Protein AF-A0A1F4ZDL5-F1 (afdb_monomer_lite)

Radius of gyration: 18.65 Å; chains: 1; bounding box: 54×44×46 Å

Secondary structure (DSSP, 8-state):
---SHHHHHHHHHHHHHHHS---PPP--TTSPPPPHHHHHHHHHT--TTTEEEEEEEEETTEEEEEEEESSTTHHHHHHHHHHHHHHHHHHHHTT--S--SSSPPP-----SHHHHHHHHHHHHHTTS-EEEESSSEEEE-S-SSGGG-TTBTHHHHHTTS-S-SS--HHHHHHHHSSS-S-SSHHHHHH-TTS--GGGTT-

Organism: NCBI:txid1797259

Sequence (202 aa):
MFGSDQDYNEFLSLCQRYVDEYHPEPVIPGFKSERPYLARRKQAMNLHGEVEVWAYCLMPNNFYLLVSQKTKTGMTKFMRRVLTGYVMYFNKKHKRRGGLWEGIYKALRVENMDQALSVSRYIHLRSMARTIRRFGPVEAITSSRVEDYPHSSYKIYLNGGRDTWVNCLPILKELGEGERKWRSYGEYVQDARVESKWSELL

pLDDT: mean 86.39, std 13.28, range [43.59, 97.75]

InterPro domains:
  IPR002686 Transposase IS200-like [PF01797] (47-124)
  IPR002686 Transposase IS200-like [SM01321] (28-126)
  IPR036515 Transposase IS200-like superfamily [G3DSA:3.30.70.1290] (22-170)
  IPR036515 Transposase IS200-like superfamily [SSF143422] (50-125)

Foldseek 3Di:
DQDDPVLLVLLVVQLLLQADDDDADDDDPPDDGDDVVVSVVSNVLHCHVQKAWQWKADDPQDIDTDMDGPDPCSVVSSQCRSLVSSQVVVCVVVVHDDHDDPDGDDDDDDDDLVSVLLVRLVRLCVQAWDQDPPPGGDTPGNDPDSCVNPSICVVCQQVVNPPDSHNNPSNQVVCVPDPHPDPGSVSVSPPPPDDRPCPVVD

Structure (mmCIF, N/CA/C/O backbone):
data_AF-A0A1F4ZDL5-F1
#
_entry.id   AF-A0A1F4ZDL5-F1
#
loop_
_atom_site.group_PDB
_atom_site.id
_atom_site.type_symbol
_atom_site.label_atom_id
_atom_site.label_alt_id
_atom_site.label_comp_id
_atom_site.label_asym_id
_atom_site.label_entity_id
_atom_site.label_seq_id
_atom_site.pdbx_PDB_ins_code
_atom_site.Cartn_x
_atom_site.Cartn_y
_atom_site.Cartn_z
_atom_site.occupancy
_atom_site.B_iso_or_equiv
_atom_site.auth_seq_id
_atom_site.auth_comp_id
_atom_site.auth_asym_id
_atom_site.auth_atom_id
_atom_site.pdbx_PDB_model_num
ATOM 1 N N . MET A 1 1 ? -0.840 -16.760 7.139 1.00 82.75 1 MET A N 1
ATOM 2 C CA . MET A 1 1 ? -1.184 -15.388 7.587 1.00 82.75 1 MET A CA 1
ATOM 3 C C . MET A 1 1 ? -2.456 -14.901 6.917 1.00 82.75 1 MET A C 1
ATOM 5 O O . MET A 1 1 ? -3.337 -14.430 7.622 1.00 82.75 1 MET A O 1
ATOM 9 N N . PHE A 1 2 ? -2.565 -15.040 5.598 1.00 87.81 2 PHE A N 1
ATOM 10 C CA . PHE A 1 2 ? -3.817 -14.885 4.861 1.00 87.81 2 PHE A CA 1
ATOM 11 C C . PHE A 1 2 ? -4.310 -16.288 4.499 1.00 87.81 2 PHE A C 1
ATOM 13 O O . PHE A 1 2 ? -3.583 -17.031 3.841 1.00 87.81 2 PHE A O 1
ATOM 20 N N . GLY A 1 3 ? -5.459 -16.700 5.035 1.00 85.00 3 GLY A N 1
ATOM 21 C CA . GLY A 1 3 ? -6.001 -18.054 4.863 1.00 85.00 3 GLY A CA 1
ATOM 22 C C . GLY A 1 3 ? -7.232 -18.118 3.960 1.00 85.00 3 GLY A C 1
ATOM 23 O O . GLY A 1 3 ? -7.702 -19.206 3.652 1.00 85.00 3 GLY A O 1
ATOM 24 N N . SER A 1 4 ? -7.775 -16.966 3.569 1.00 91.31 4 SER A N 1
ATOM 25 C CA . SER A 1 4 ? -8.984 -16.826 2.757 1.00 91.31 4 SER A CA 1
ATOM 26 C C . SER A 1 4 ? -8.994 -15.475 2.045 1.00 91.31 4 SER A C 1
ATOM 28 O O . SER A 1 4 ? -8.386 -14.527 2.541 1.00 91.31 4 SER A O 1
ATOM 30 N N . ASP A 1 5 ? -9.750 -15.340 0.953 1.00 92.88 5 ASP A N 1
ATOM 31 C CA . ASP A 1 5 ? -9.912 -14.065 0.227 1.00 92.88 5 ASP A CA 1
ATOM 32 C C . ASP A 1 5 ? -10.368 -12.920 1.131 1.00 92.88 5 ASP A C 1
ATOM 34 O O . ASP A 1 5 ? -9.936 -11.779 0.991 1.00 92.88 5 ASP A O 1
ATOM 38 N N . GLN A 1 6 ? -11.195 -13.231 2.128 1.00 94.50 6 GLN A N 1
ATOM 39 C CA . GLN A 1 6 ? -11.650 -12.249 3.102 1.00 94.50 6 GLN A CA 1
ATOM 40 C C . GLN A 1 6 ? -10.494 -11.671 3.936 1.00 94.50 6 GLN A C 1
ATOM 42 O O . GLN A 1 6 ? -10.546 -10.503 4.309 1.00 94.50 6 GLN A O 1
ATOM 47 N N . ASP A 1 7 ? -9.451 -12.459 4.212 1.00 95.00 7 ASP A N 1
ATOM 48 C CA . ASP A 1 7 ? -8.271 -11.982 4.940 1.00 95.00 7 ASP A CA 1
ATOM 49 C C . ASP A 1 7 ? -7.469 -10.988 4.096 1.00 95.00 7 ASP A C 1
ATOM 51 O O . ASP A 1 7 ? -7.067 -9.932 4.585 1.00 95.00 7 ASP A O 1
ATOM 55 N N . TYR A 1 8 ? -7.277 -11.303 2.812 1.00 95.69 8 TYR A N 1
ATOM 56 C CA . TYR A 1 8 ? -6.631 -10.400 1.861 1.00 95.69 8 TYR A CA 1
ATOM 57 C C . TYR A 1 8 ? -7.420 -9.096 1.714 1.00 95.69 8 TYR A C 1
ATOM 59 O O . TYR A 1 8 ? -6.850 -8.008 1.810 1.00 95.69 8 TYR A O 1
ATOM 67 N N . ASN A 1 9 ? -8.740 -9.204 1.551 1.00 96.06 9 ASN A N 1
ATOM 68 C CA . ASN A 1 9 ? -9.627 -8.057 1.389 1.00 96.06 9 ASN A CA 1
ATOM 69 C C . ASN A 1 9 ? -9.653 -7.164 2.632 1.00 96.06 9 ASN A C 1
ATOM 71 O O . ASN A 1 9 ? -9.618 -5.945 2.496 1.00 96.06 9 ASN A O 1
ATOM 75 N N . GLU A 1 10 ? -9.665 -7.734 3.841 1.00 97.25 10 GLU A N 1
ATOM 76 C CA . GLU A 1 10 ? -9.616 -6.929 5.067 1.00 97.25 10 GLU A CA 1
ATOM 77 C C . GLU A 1 10 ? -8.286 -6.180 5.189 1.00 97.25 10 GLU A C 1
ATOM 79 O O . GLU A 1 10 ? -8.272 -4.999 5.537 1.00 97.25 10 GLU A O 1
ATOM 84 N N . PHE A 1 11 ? -7.161 -6.832 4.883 1.00 97.38 11 PHE A N 1
ATOM 85 C CA . PHE A 1 11 ? -5.858 -6.172 4.934 1.00 97.38 11 PHE A CA 1
ATOM 86 C C . PHE A 1 11 ? -5.787 -4.990 3.960 1.00 97.38 11 PHE A C 1
ATOM 88 O O . PHE A 1 11 ? -5.388 -3.894 4.354 1.00 97.38 11 PHE A O 1
ATOM 95 N N . LEU A 1 12 ? -6.239 -5.183 2.716 1.00 97.00 12 LEU A N 1
ATOM 96 C CA . LEU A 1 12 ? -6.309 -4.107 1.725 1.00 97.00 12 LEU A CA 1
ATOM 97 C C . LEU A 1 12 ? -7.308 -3.017 2.131 1.00 97.00 12 LEU A C 1
ATOM 99 O O . LEU A 1 12 ? -6.992 -1.838 1.996 1.00 97.00 12 LEU A O 1
ATOM 103 N N . SER A 1 13 ? -8.462 -3.381 2.700 1.00 96.56 13 SER A N 1
ATOM 104 C CA . SER A 1 13 ? -9.447 -2.424 3.221 1.00 96.56 13 SER A CA 1
ATOM 105 C C . SER A 1 13 ? -8.862 -1.557 4.335 1.00 96.56 13 SER A C 1
ATOM 107 O O . SER A 1 13 ? -9.123 -0.357 4.386 1.00 96.56 13 SER A O 1
ATOM 109 N N . LEU A 1 14 ? -8.038 -2.130 5.218 1.00 96.94 14 LEU A N 1
ATOM 110 C CA . LEU A 1 14 ? -7.334 -1.368 6.247 1.00 96.94 14 LEU A CA 1
ATOM 111 C C . LEU A 1 14 ? -6.323 -0.400 5.635 1.00 96.94 14 LEU A C 1
ATOM 113 O O . LEU A 1 14 ? -6.280 0.753 6.058 1.00 96.94 14 LEU A O 1
ATOM 117 N N . CYS A 1 15 ? -5.534 -0.836 4.649 1.00 97.12 15 CYS A N 1
ATOM 118 C CA . CYS A 1 15 ? -4.620 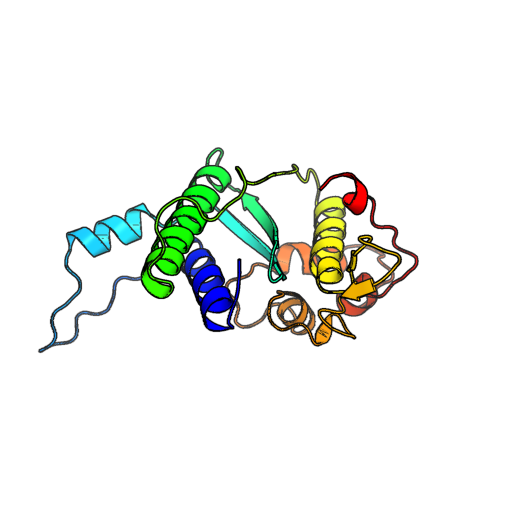0.057 3.938 1.00 97.12 15 CYS A CA 1
ATOM 119 C C . CYS A 1 15 ? -5.376 1.224 3.287 1.00 97.12 15 CYS A C 1
ATOM 121 O O . CYS A 1 15 ? -5.045 2.378 3.556 1.00 97.12 15 CYS A O 1
ATOM 123 N N . GLN A 1 16 ? -6.423 0.918 2.519 1.00 96.31 16 GLN A N 1
ATOM 124 C CA . GLN A 1 16 ? -7.264 1.899 1.841 1.00 96.31 16 GLN A CA 1
ATOM 125 C C . GLN A 1 16 ? -7.894 2.892 2.826 1.00 96.31 16 GLN A C 1
ATOM 127 O O . GLN A 1 16 ? -7.753 4.098 2.675 1.00 96.31 16 GLN A O 1
ATOM 132 N N . ARG A 1 17 ? -8.517 2.398 3.902 1.00 95.00 17 ARG A N 1
ATOM 133 C CA . ARG A 1 17 ? -9.185 3.224 4.924 1.00 95.00 17 ARG A CA 1
ATOM 134 C C . ARG A 1 17 ? -8.281 4.306 5.513 1.00 95.00 17 ARG A C 1
ATOM 136 O O . ARG A 1 17 ? -8.776 5.342 5.958 1.00 95.00 17 ARG A O 1
ATOM 143 N N . TYR A 1 18 ? -6.981 4.037 5.612 1.00 95.88 18 TYR A N 1
ATOM 144 C CA . TYR A 1 18 ? -6.039 4.992 6.177 1.00 95.88 18 TYR A CA 1
ATOM 145 C C . TYR A 1 18 ? -5.458 5.955 5.145 1.00 95.88 18 TYR A C 1
ATOM 147 O O . TYR A 1 18 ? -5.044 7.026 5.561 1.00 95.88 18 TYR A O 1
ATOM 155 N N . VAL A 1 19 ? -5.415 5.618 3.856 1.00 95.94 19 VAL A N 1
ATOM 156 C CA . VAL A 1 19 ? -4.816 6.486 2.822 1.00 95.94 19 VAL A CA 1
ATOM 157 C C . VAL A 1 19 ? -5.845 7.297 2.031 1.00 95.94 19 VAL A C 1
ATOM 159 O O . VAL A 1 19 ? -5.531 8.403 1.594 1.00 95.94 19 VAL A O 1
ATOM 162 N N . ASP A 1 20 ? -7.072 6.796 1.891 1.00 93.69 20 ASP A N 1
ATOM 163 C CA . ASP A 1 20 ? -8.166 7.524 1.247 1.00 93.69 20 ASP A CA 1
ATOM 164 C C . ASP A 1 20 ? -8.627 8.690 2.112 1.00 93.69 20 ASP A C 1
ATOM 166 O O . ASP A 1 20 ? -8.490 8.671 3.338 1.00 93.69 20 ASP A O 1
ATOM 170 N N . GLU A 1 21 ? -9.195 9.708 1.472 1.00 91.75 21 GLU A N 1
ATOM 171 C CA . GLU A 1 21 ? -9.791 10.826 2.188 1.00 91.75 21 GLU A CA 1
ATOM 172 C C . GLU A 1 21 ? -10.918 10.321 3.101 1.00 91.75 21 GLU A C 1
ATOM 174 O O . GLU A 1 21 ? -11.763 9.505 2.722 1.00 91.75 21 GLU A O 1
ATOM 179 N N . TYR A 1 22 ? -10.907 10.771 4.357 1.00 91.06 22 TYR A N 1
ATOM 180 C CA . TYR A 1 22 ? -11.936 10.371 5.304 1.00 91.06 22 TYR A CA 1
ATOM 181 C C . TYR A 1 22 ? -13.218 11.170 5.074 1.00 91.06 22 TYR A C 1
ATOM 183 O O . TYR A 1 22 ? -13.281 12.359 5.391 1.00 91.06 22 TYR A O 1
ATOM 191 N N . HIS A 1 23 ? -14.271 10.479 4.647 1.00 86.56 23 HIS A N 1
ATOM 192 C CA . HIS A 1 23 ? -15.622 11.025 4.604 1.00 86.56 23 HIS A CA 1
ATOM 193 C C . HIS A 1 23 ? -16.481 10.389 5.709 1.00 86.56 23 HIS A C 1
ATOM 195 O O . HIS A 1 23 ? -16.579 9.160 5.776 1.00 86.56 23 HIS A O 1
ATOM 201 N N . PRO A 1 24 ? -17.089 11.186 6.607 1.00 82.75 24 PRO A N 1
ATOM 202 C CA . PRO A 1 24 ? -18.009 10.656 7.604 1.00 82.75 24 PRO A CA 1
ATOM 203 C C . PRO A 1 24 ? -19.255 10.070 6.930 1.00 82.75 24 PRO A C 1
ATOM 205 O O . PRO A 1 24 ? -19.711 10.571 5.902 1.00 82.75 24 PRO A O 1
ATOM 208 N N . GLU A 1 25 ? -19.818 9.021 7.530 1.00 82.00 25 GLU A N 1
ATOM 209 C CA . GLU A 1 25 ? -21.049 8.413 7.024 1.00 82.00 25 GLU A CA 1
ATOM 210 C C . GLU A 1 25 ? -22.192 9.443 7.006 1.00 82.00 25 GLU A C 1
ATOM 212 O O . GLU A 1 25 ? -22.372 10.179 7.987 1.00 82.00 25 GLU A O 1
ATOM 217 N N . PRO A 1 26 ? -22.979 9.508 5.915 1.00 80.62 26 PRO A N 1
ATOM 218 C CA . PRO A 1 26 ? -24.115 10.409 5.850 1.00 80.62 26 PRO A CA 1
ATOM 219 C C . PRO A 1 26 ? -25.138 10.031 6.924 1.00 80.62 26 PRO A C 1
ATOM 221 O O . PRO A 1 26 ? -25.425 8.857 7.162 1.00 80.62 26 PRO A O 1
ATOM 224 N N . VAL A 1 27 ? -25.714 11.038 7.579 1.00 83.31 27 VAL A N 1
ATOM 225 C CA . VAL A 1 27 ? -26.787 10.817 8.551 1.00 83.31 27 VAL A CA 1
ATOM 226 C C . VAL A 1 27 ? -28.062 10.489 7.784 1.00 83.31 27 VAL A C 1
ATOM 228 O O . VAL A 1 27 ? -28.655 11.363 7.156 1.00 83.31 27 VAL A O 1
ATOM 231 N N . ILE A 1 28 ? -28.482 9.227 7.835 1.00 85.06 28 ILE A N 1
ATOM 232 C CA . ILE A 1 28 ? -29.731 8.777 7.220 1.00 85.06 28 ILE A CA 1
ATOM 233 C C . ILE A 1 28 ? -30.870 8.983 8.231 1.00 85.06 28 ILE A C 1
ATOM 235 O O . ILE A 1 28 ? -30.811 8.414 9.328 1.00 85.06 28 ILE A O 1
ATOM 239 N N . PRO A 1 29 ? -31.914 9.767 7.901 1.00 84.44 29 PRO A N 1
ATOM 240 C CA . PRO A 1 29 ? -33.069 9.939 8.776 1.00 84.44 29 PRO A CA 1
ATOM 241 C C . PRO A 1 29 ? -33.686 8.590 9.171 1.00 84.44 29 PRO A C 1
ATOM 243 O O . PRO A 1 29 ? -33.876 7.715 8.332 1.00 84.44 29 PRO A O 1
ATOM 246 N N . GLY A 1 30 ? -33.991 8.412 10.458 1.00 83.88 30 GLY A N 1
ATOM 247 C CA . GLY A 1 30 ? -34.577 7.171 10.985 1.00 83.88 30 GLY A CA 1
ATOM 248 C C . GLY A 1 30 ? -33.576 6.054 11.310 1.00 83.88 30 GLY A C 1
ATOM 249 O O . GLY A 1 30 ? -33.962 5.076 11.947 1.00 83.88 30 GLY A O 1
ATOM 250 N N . PHE A 1 31 ? -32.292 6.205 10.969 1.00 83.94 31 PHE A N 1
ATOM 251 C CA . PHE A 1 31 ? -31.236 5.259 11.339 1.00 83.94 31 PHE A CA 1
ATOM 252 C C . PHE A 1 31 ? -30.274 5.868 12.360 1.00 83.94 31 PHE A C 1
ATOM 254 O O . PHE A 1 31 ? -30.045 7.078 12.402 1.00 83.94 31 PHE A O 1
ATOM 261 N N . LYS A 1 32 ? -29.690 5.019 13.216 1.00 80.44 32 LYS A N 1
ATOM 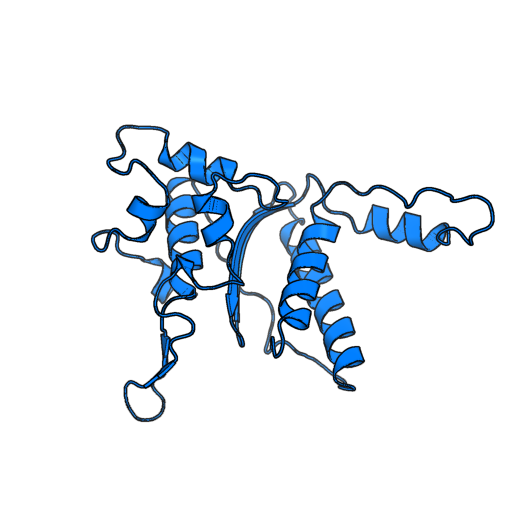262 C CA . LYS A 1 32 ? -28.640 5.461 14.141 1.00 80.44 32 LYS A CA 1
ATOM 263 C C . LYS A 1 32 ? -27.399 5.833 13.335 1.00 80.44 32 LYS A C 1
ATOM 265 O O . LYS A 1 32 ? -26.832 4.975 12.667 1.00 80.44 32 LYS A O 1
ATOM 270 N N . SER A 1 33 ? -26.972 7.086 13.448 1.00 82.75 33 SER A N 1
ATOM 271 C CA . SER A 1 33 ? -25.702 7.544 12.897 1.00 82.75 33 SER A CA 1
ATOM 272 C C . SER A 1 33 ? -24.511 6.999 13.687 1.00 82.75 33 SER A C 1
ATOM 274 O O . SER A 1 33 ? -24.637 6.507 14.819 1.00 82.75 33 SER A O 1
ATOM 276 N N . GLU A 1 34 ? -23.325 7.107 13.090 1.00 84.56 34 GLU A N 1
ATOM 277 C CA . GLU A 1 34 ? -22.082 6.821 13.789 1.00 84.56 34 GLU A CA 1
ATOM 278 C C . GLU A 1 34 ? -21.936 7.703 15.040 1.00 84.56 34 GLU A C 1
ATOM 280 O O . GLU A 1 34 ? -22.181 8.912 15.034 1.00 84.56 34 GLU A O 1
ATOM 285 N N . ARG A 1 35 ? -21.483 7.092 16.142 1.00 87.19 35 ARG A N 1
ATOM 286 C CA . ARG A 1 35 ? -21.220 7.827 17.383 1.00 87.19 35 ARG A CA 1
ATOM 287 C C . ARG A 1 35 ? -20.125 8.880 17.138 1.00 87.19 35 ARG A C 1
ATOM 289 O O . ARG A 1 35 ? -19.042 8.500 16.690 1.00 87.19 35 ARG A O 1
ATOM 296 N N . PRO A 1 36 ? -20.305 10.153 17.539 1.00 86.38 36 PRO A N 1
ATOM 297 C CA . PRO A 1 36 ? -19.362 11.231 17.214 1.00 86.38 36 PRO A CA 1
ATOM 298 C C . PRO A 1 36 ? -17.903 10.964 17.612 1.00 86.38 36 PRO A C 1
ATOM 300 O O . PRO A 1 36 ? -16.978 11.362 16.906 1.00 86.38 36 PRO A O 1
ATOM 303 N N . TYR A 1 37 ? -17.666 10.265 18.728 1.00 87.88 37 TYR A N 1
ATOM 304 C CA . TYR A 1 37 ? -16.304 9.932 19.157 1.00 87.88 37 TYR A CA 1
ATOM 305 C C . TYR A 1 37 ? -15.619 8.908 18.236 1.00 87.88 37 TYR A C 1
ATOM 307 O O . TYR A 1 37 ? -14.396 8.937 18.106 1.00 87.88 37 TYR A O 1
ATOM 315 N N . LEU A 1 38 ? -16.378 8.010 17.594 1.00 87.81 38 LEU A N 1
ATOM 316 C CA . LEU A 1 38 ? -15.844 7.055 16.620 1.00 87.81 38 LEU A CA 1
ATOM 317 C C . LEU A 1 38 ? -15.454 7.776 15.335 1.00 87.81 38 LEU A C 1
ATOM 319 O O . LEU A 1 38 ? -14.334 7.578 14.870 1.00 87.81 38 LEU A O 1
ATOM 323 N N . ALA A 1 39 ? -16.313 8.675 14.849 1.00 87.44 39 ALA A N 1
ATOM 324 C CA . ALA A 1 39 ? -16.029 9.499 13.679 1.00 87.44 39 ALA A CA 1
ATOM 325 C C . ALA A 1 39 ? -14.759 10.344 13.881 1.00 87.44 39 ALA A C 1
ATOM 327 O O . ALA A 1 39 ? -13.826 10.278 13.082 1.00 87.44 39 ALA A O 1
ATOM 328 N N . ARG A 1 40 ? -14.656 11.050 15.019 1.00 88.75 40 ARG A N 1
ATOM 329 C CA . ARG A 1 40 ? -13.450 11.819 15.390 1.00 88.75 40 ARG A CA 1
ATOM 330 C C . ARG A 1 40 ? -12.202 10.944 15.447 1.00 88.75 40 ARG A C 1
ATOM 332 O O . ARG A 1 40 ? -11.137 11.345 14.986 1.00 88.75 40 ARG A O 1
ATOM 339 N N . ARG A 1 41 ? -12.320 9.735 16.002 1.00 90.44 41 ARG A N 1
ATOM 340 C CA . ARG A 1 41 ? -11.204 8.788 16.065 1.00 90.44 41 ARG A CA 1
ATOM 341 C C . ARG A 1 41 ? -10.797 8.311 14.670 1.00 90.44 41 ARG A C 1
ATOM 343 O O . ARG A 1 41 ? -9.603 8.251 14.405 1.00 90.44 41 ARG A O 1
ATOM 350 N N . LYS A 1 42 ? -11.745 7.960 13.796 1.00 90.38 42 LYS A N 1
ATOM 351 C CA . LYS A 1 42 ? -11.465 7.547 12.410 1.00 90.38 42 LYS A CA 1
ATOM 352 C C . LYS A 1 42 ? -10.754 8.664 11.647 1.00 90.38 42 LYS A C 1
ATOM 354 O O . LYS A 1 42 ? -9.702 8.402 11.074 1.00 90.38 42 LYS A O 1
ATOM 359 N N . GLN A 1 43 ? -11.246 9.897 11.758 1.00 90.31 43 GLN A N 1
ATOM 360 C CA . GLN A 1 43 ? -10.624 11.078 11.163 1.00 90.31 43 GLN A CA 1
ATOM 361 C C . GLN A 1 43 ? -9.190 11.296 11.674 1.00 90.31 43 GLN A C 1
ATOM 363 O O . GLN A 1 43 ? -8.266 11.426 10.882 1.00 90.31 43 GLN A O 1
ATOM 368 N N . ALA A 1 44 ? -8.960 11.237 12.989 1.00 91.50 44 ALA A N 1
ATOM 369 C CA . ALA A 1 44 ? -7.617 11.371 13.569 1.00 91.50 44 ALA A CA 1
ATOM 370 C C . ALA A 1 44 ? -6.667 10.203 13.215 1.00 91.50 44 ALA A C 1
ATOM 372 O O . ALA A 1 44 ? -5.439 10.324 13.281 1.00 91.50 44 ALA A O 1
ATOM 373 N N . MET A 1 45 ? -7.228 9.039 12.878 1.00 93.25 45 MET A N 1
ATOM 374 C CA . MET A 1 45 ? -6.488 7.865 12.416 1.00 93.25 45 MET A CA 1
ATOM 375 C C . MET A 1 45 ? -6.297 7.828 10.898 1.00 93.25 45 MET A C 1
ATOM 377 O O . MET A 1 45 ? -5.654 6.898 10.407 1.00 93.25 45 MET A O 1
ATOM 381 N N . ASN A 1 46 ? -6.807 8.801 10.157 1.00 95.06 46 ASN A N 1
ATOM 382 C CA . ASN A 1 46 ? -6.551 8.908 8.735 1.00 95.06 46 ASN A CA 1
ATOM 383 C C . ASN A 1 46 ? -5.100 9.383 8.479 1.00 95.06 46 ASN A C 1
ATOM 385 O O . ASN A 1 46 ? -4.454 9.949 9.366 1.00 95.06 46 ASN A O 1
ATOM 389 N N . LEU A 1 47 ? -4.548 9.022 7.325 1.00 96.44 47 LEU A N 1
ATOM 390 C CA . LEU A 1 47 ? -3.193 9.330 6.844 1.00 96.44 47 LEU A CA 1
ATOM 391 C C . LEU A 1 47 ? -3.222 9.837 5.399 1.00 96.44 47 LEU A C 1
ATOM 393 O O . LEU A 1 47 ? -2.182 9.834 4.736 1.00 96.44 47 LEU A O 1
ATOM 397 N N . HIS A 1 48 ? -4.386 10.267 4.911 1.00 95.75 48 HIS A N 1
ATOM 398 C CA . HIS A 1 48 ? -4.505 10.904 3.613 1.00 95.75 48 HIS A CA 1
ATOM 399 C C . HIS A 1 48 ? -3.533 12.084 3.521 1.00 95.75 48 HIS A C 1
ATOM 401 O O . HIS A 1 48 ? -3.410 12.885 4.450 1.00 95.75 48 HIS A O 1
ATOM 407 N N . GLY A 1 49 ? -2.769 12.138 2.431 1.00 94.62 49 GLY A N 1
ATOM 408 C CA . GLY A 1 49 ? -1.696 13.116 2.231 1.00 94.62 49 GLY A CA 1
ATOM 409 C C . GLY A 1 49 ? -0.418 12.883 3.056 1.00 94.62 49 GLY A C 1
ATOM 410 O O . GLY A 1 49 ? 0.614 13.468 2.736 1.00 94.62 49 GLY A O 1
ATOM 411 N N . GLU A 1 50 ? -0.420 12.014 4.076 1.00 96.50 50 GLU A N 1
ATOM 412 C CA . GLU A 1 50 ? 0.804 11.618 4.795 1.00 96.50 50 GLU A CA 1
ATOM 413 C C . GLU A 1 50 ? 1.495 10.409 4.150 1.00 96.50 50 GLU A C 1
ATOM 415 O O . GLU A 1 50 ? 2.724 10.289 4.219 1.00 96.50 50 GLU A O 1
ATOM 420 N N . VAL A 1 51 ? 0.712 9.488 3.581 1.00 97.19 51 VAL A N 1
ATOM 421 C CA . VAL A 1 51 ? 1.178 8.203 3.053 1.00 97.19 51 VAL A CA 1
ATOM 422 C C . VAL A 1 51 ? 0.400 7.826 1.798 1.00 97.19 51 VAL A C 1
ATOM 424 O O . VAL A 1 51 ? -0.819 7.934 1.763 1.00 97.19 51 VAL A O 1
ATOM 427 N N . GLU A 1 52 ? 1.107 7.304 0.801 1.00 96.94 52 GLU A N 1
ATOM 428 C CA . GLU A 1 52 ? 0.527 6.727 -0.411 1.00 96.94 52 GLU A CA 1
ATOM 429 C C . GLU A 1 52 ? 1.079 5.320 -0.624 1.00 96.94 52 GLU A C 1
ATOM 431 O O . GLU A 1 52 ? 2.286 5.095 -0.502 1.00 96.94 52 GLU A O 1
ATOM 436 N N . VAL A 1 53 ? 0.222 4.374 -1.000 1.00 97.75 53 VAL A N 1
ATOM 437 C CA . VAL A 1 53 ? 0.664 3.050 -1.452 1.00 97.75 53 VAL A CA 1
ATOM 438 C C . VAL A 1 53 ? 0.795 3.084 -2.966 1.00 97.75 53 VAL A C 1
ATOM 440 O O . VAL A 1 53 ? -0.159 3.420 -3.659 1.00 97.75 53 VAL A O 1
ATOM 443 N N . TRP A 1 54 ? 1.977 2.751 -3.473 1.00 97.50 54 TRP A N 1
ATOM 444 C CA . TRP A 1 54 ? 2.276 2.749 -4.905 1.00 97.50 54 TRP A CA 1
ATOM 445 C C . TRP A 1 54 ? 2.127 1.355 -5.514 1.00 97.50 54 TRP A C 1
ATOM 447 O O . TRP A 1 54 ? 1.589 1.223 -6.603 1.00 97.50 54 TRP A O 1
ATOM 457 N N . ALA A 1 55 ? 2.546 0.304 -4.804 1.00 97.25 55 ALA A N 1
ATOM 458 C CA . ALA A 1 55 ? 2.385 -1.080 -5.253 1.00 97.25 55 ALA A CA 1
ATOM 459 C C . ALA A 1 55 ? 2.263 -2.043 -4.067 1.00 97.25 55 ALA A C 1
ATOM 461 O O . ALA A 1 55 ? 2.767 -1.765 -2.976 1.00 97.25 55 ALA A O 1
ATOM 462 N N . TYR A 1 56 ? 1.634 -3.196 -4.285 1.00 97.19 56 TYR A N 1
ATOM 463 C CA . TYR A 1 56 ? 1.546 -4.273 -3.310 1.00 97.19 56 TYR A CA 1
ATOM 464 C C . TYR A 1 56 ? 1.537 -5.671 -3.943 1.00 97.19 56 TYR A C 1
ATOM 466 O O . TYR A 1 56 ? 1.101 -5.895 -5.076 1.00 97.19 56 TYR A O 1
ATOM 474 N N . CYS A 1 57 ? 1.973 -6.647 -3.153 1.00 94.81 57 CYS A N 1
ATOM 475 C CA . CYS A 1 57 ? 1.754 -8.066 -3.406 1.00 94.81 57 CYS A CA 1
ATOM 476 C C . CYS A 1 57 ? 1.597 -8.788 -2.065 1.00 94.81 57 CYS A C 1
ATOM 478 O O . CYS A 1 57 ? 2.537 -8.835 -1.268 1.00 94.81 57 CYS A O 1
ATOM 480 N N . LEU A 1 58 ? 0.413 -9.337 -1.803 1.00 93.75 58 LEU A N 1
ATOM 481 C CA . LEU A 1 58 ? 0.114 -10.099 -0.593 1.00 93.75 58 LEU A CA 1
ATOM 482 C C . LEU A 1 58 ? 0.186 -11.585 -0.925 1.00 93.75 58 LEU A C 1
ATOM 484 O O . LEU A 1 58 ? -0.539 -12.027 -1.794 1.00 93.75 58 LEU A O 1
ATOM 488 N N . MET A 1 59 ? 1.009 -12.360 -0.231 1.00 89.50 59 MET A N 1
ATOM 489 C CA . MET A 1 59 ? 1.123 -13.818 -0.357 1.00 89.50 59 MET A CA 1
ATOM 490 C C . MET A 1 59 ? 0.672 -14.496 0.938 1.00 89.50 59 MET A C 1
ATOM 492 O O . MET A 1 59 ? 0.721 -13.854 1.983 1.00 89.50 59 MET A O 1
ATOM 496 N N . PRO A 1 60 ? 0.335 -15.801 0.952 1.00 87.12 60 PRO A N 1
ATOM 497 C CA . PRO A 1 60 ? -0.221 -16.470 2.137 1.00 87.12 60 PRO A CA 1
ATOM 498 C C . PRO A 1 60 ? 0.549 -16.252 3.450 1.00 87.12 60 PRO A C 1
ATOM 500 O O . PRO A 1 60 ? -0.060 -16.186 4.522 1.00 87.12 60 PRO A O 1
ATOM 503 N N . ASN A 1 61 ? 1.877 -16.109 3.373 1.00 83.25 61 ASN A N 1
ATOM 504 C CA . ASN A 1 61 ? 2.770 -15.984 4.530 1.00 83.25 61 ASN A CA 1
ATOM 505 C C . ASN A 1 61 ? 3.564 -14.671 4.586 1.00 83.25 61 ASN A C 1
ATOM 507 O O . ASN A 1 61 ? 4.296 -14.463 5.547 1.00 83.25 61 ASN A O 1
ATOM 511 N N . ASN A 1 62 ? 3.479 -13.809 3.573 1.00 87.81 62 ASN A N 1
ATOM 512 C CA . ASN A 1 62 ? 4.289 -12.593 3.512 1.00 87.81 62 ASN A CA 1
ATOM 513 C C . ASN A 1 62 ? 3.586 -11.526 2.673 1.00 87.81 62 ASN A C 1
ATOM 515 O O . ASN A 1 62 ? 2.795 -11.860 1.801 1.00 87.81 62 ASN A O 1
ATOM 519 N N . PHE A 1 63 ? 3.885 -10.256 2.894 1.00 92.44 63 PHE A N 1
ATOM 520 C CA . PHE A 1 63 ? 3.346 -9.170 2.091 1.00 92.44 63 PHE A CA 1
ATOM 521 C C . PHE A 1 63 ? 4.450 -8.175 1.751 1.00 92.44 63 PHE A C 1
ATOM 523 O O . PHE A 1 63 ? 5.362 -7.937 2.540 1.00 92.44 63 PHE A O 1
ATOM 530 N N . TYR A 1 64 ? 4.339 -7.571 0.577 1.00 94.31 64 TYR A N 1
ATOM 531 C CA . TYR A 1 64 ? 5.240 -6.531 0.108 1.00 94.31 64 TYR A CA 1
ATOM 532 C C . TYR A 1 64 ? 4.433 -5.290 -0.238 1.00 94.31 64 TYR A C 1
ATOM 534 O O . TYR A 1 64 ? 3.396 -5.397 -0.893 1.00 94.31 64 TYR A O 1
ATOM 542 N N . LEU A 1 65 ? 4.920 -4.126 0.191 1.00 96.81 65 LEU A N 1
ATOM 543 C CA . LEU A 1 65 ? 4.340 -2.818 -0.102 1.00 96.81 65 LEU A CA 1
ATOM 544 C C . LEU A 1 65 ? 5.448 -1.880 -0.585 1.00 96.81 65 LEU A C 1
ATOM 546 O O . LEU A 1 65 ? 6.515 -1.820 0.026 1.00 96.81 65 LEU A O 1
ATOM 550 N N . LEU A 1 66 ? 5.174 -1.119 -1.640 1.00 97.19 66 LEU A N 1
ATOM 551 C CA . LEU A 1 66 ? 5.924 0.080 -1.997 1.00 97.19 66 LEU A CA 1
ATOM 552 C C . LEU A 1 66 ? 5.092 1.280 -1.565 1.00 97.19 66 LEU A C 1
ATOM 554 O O . LEU A 1 66 ? 3.949 1.428 -1.994 1.00 97.19 66 LEU A O 1
ATOM 558 N N . VAL A 1 67 ? 5.656 2.111 -0.696 1.00 97.00 67 VAL A N 1
ATOM 559 C CA . VAL A 1 67 ? 4.922 3.177 -0.014 1.00 97.00 67 VAL A CA 1
ATOM 560 C C . VAL A 1 67 ? 5.728 4.468 -0.068 1.00 97.00 67 VAL A C 1
ATOM 562 O O . VAL A 1 67 ? 6.903 4.486 0.301 1.00 97.00 67 VAL A O 1
ATOM 565 N N . SER A 1 68 ? 5.082 5.558 -0.476 1.00 96.44 68 SER A N 1
ATOM 566 C CA . SER A 1 68 ? 5.624 6.911 -0.372 1.00 96.44 68 SER A CA 1
ATOM 567 C C . SER A 1 68 ? 5.153 7.536 0.933 1.00 96.44 68 SER A C 1
ATOM 569 O O . SER A 1 68 ? 3.955 7.688 1.160 1.00 96.44 68 SER A O 1
ATOM 571 N N . GLN A 1 69 ? 6.093 7.898 1.804 1.00 95.06 69 GLN A N 1
ATOM 572 C CA . GLN A 1 69 ? 5.799 8.699 2.991 1.00 95.06 69 GLN A CA 1
ATOM 573 C C . GLN A 1 69 ? 6.082 10.176 2.694 1.00 95.06 69 GLN A C 1
ATOM 575 O O . GLN A 1 69 ? 7.165 10.519 2.223 1.00 95.06 69 GLN A O 1
ATOM 580 N N . LYS A 1 70 ? 5.120 11.052 2.984 1.00 94.75 70 LYS A N 1
ATOM 581 C CA . LYS A 1 70 ? 5.258 12.513 2.859 1.00 94.75 70 LYS A CA 1
ATOM 582 C C . LYS A 1 70 ? 5.624 13.171 4.188 1.00 94.75 70 LYS A C 1
ATOM 584 O O . LYS A 1 70 ? 6.181 14.263 4.210 1.00 94.75 70 LYS A O 1
ATOM 589 N N . THR A 1 71 ? 5.357 12.492 5.305 1.00 96.00 71 THR A N 1
ATOM 590 C CA . THR A 1 71 ? 5.726 12.947 6.651 1.00 96.00 71 THR A CA 1
ATOM 591 C C . THR A 1 71 ? 6.767 12.028 7.281 1.00 96.00 71 THR A C 1
ATOM 593 O O . THR A 1 71 ? 6.818 10.826 7.014 1.00 96.00 71 THR A O 1
ATOM 596 N N . LYS A 1 72 ? 7.576 12.578 8.198 1.00 93.94 72 LYS A N 1
ATOM 597 C CA . LYS A 1 72 ? 8.631 11.840 8.921 1.00 93.94 72 LYS A CA 1
ATOM 598 C C . LYS A 1 72 ? 8.117 10.596 9.663 1.00 93.94 72 LYS A C 1
ATOM 600 O O . LYS A 1 72 ? 8.884 9.674 9.912 1.00 93.94 72 LYS A O 1
ATOM 605 N N . THR A 1 73 ? 6.840 10.582 10.054 1.00 95.31 73 THR A N 1
ATOM 606 C CA . THR A 1 73 ? 6.237 9.500 10.854 1.00 95.31 73 THR A CA 1
ATOM 607 C C . THR A 1 73 ? 5.157 8.716 10.110 1.00 95.31 73 THR A C 1
ATOM 609 O O . THR A 1 73 ? 4.579 7.797 10.695 1.00 95.31 73 THR A O 1
ATOM 612 N N . GLY A 1 74 ? 4.898 9.038 8.836 1.00 95.50 74 GLY A N 1
ATOM 613 C CA . GLY A 1 74 ? 3.811 8.461 8.046 1.00 95.50 74 GLY A CA 1
ATOM 614 C C . GLY A 1 74 ? 3.878 6.937 7.987 1.00 95.50 74 GLY A C 1
ATOM 615 O O . GLY A 1 74 ? 2.929 6.271 8.400 1.00 95.50 74 GLY A O 1
ATOM 616 N N . MET A 1 75 ? 5.027 6.374 7.593 1.00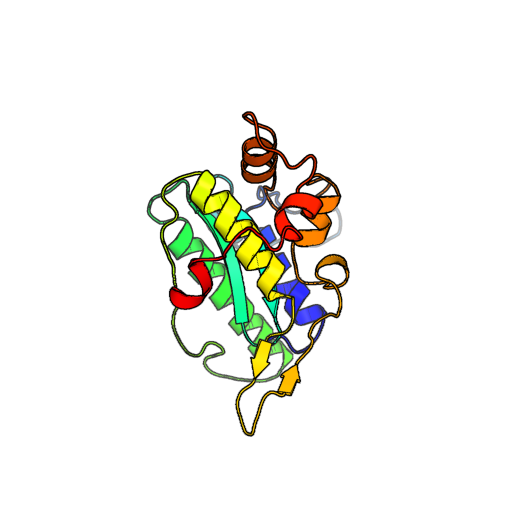 94.81 75 MET A N 1
ATOM 617 C CA . MET A 1 75 ? 5.218 4.918 7.520 1.00 94.81 75 MET A CA 1
ATOM 618 C C . MET A 1 75 ? 4.991 4.230 8.870 1.00 94.81 75 MET A C 1
ATOM 620 O O . MET A 1 75 ? 4.269 3.239 8.957 1.00 94.81 75 MET A O 1
ATOM 624 N N . THR A 1 76 ? 5.569 4.771 9.946 1.00 95.50 76 THR A N 1
ATOM 625 C CA . THR A 1 76 ? 5.442 4.193 11.290 1.00 95.50 76 THR A CA 1
ATOM 626 C C . THR A 1 76 ? 3.987 4.184 11.756 1.00 95.50 76 THR A C 1
ATOM 628 O O . THR A 1 76 ? 3.514 3.178 12.289 1.00 95.50 76 THR A O 1
ATOM 631 N N . LYS A 1 77 ? 3.249 5.284 11.537 1.00 96.56 77 LYS A N 1
ATOM 632 C CA . LYS A 1 77 ? 1.812 5.356 11.840 1.00 96.56 77 LYS A CA 1
ATOM 633 C C . LYS A 1 77 ? 1.025 4.359 10.988 1.00 96.56 77 LYS A C 1
ATOM 635 O O . LYS A 1 77 ? 0.195 3.637 11.538 1.00 96.56 77 LYS A O 1
ATOM 640 N N . PHE A 1 78 ? 1.293 4.311 9.683 1.00 97.44 78 PHE A N 1
ATOM 641 C CA . PHE A 1 78 ? 0.604 3.450 8.723 1.00 97.44 78 PHE A CA 1
ATOM 642 C C . PHE A 1 78 ? 0.757 1.975 9.080 1.00 97.44 78 PHE A C 1
ATOM 644 O O . PHE A 1 78 ? -0.238 1.304 9.358 1.00 97.44 78 PHE A O 1
ATOM 651 N N . MET A 1 79 ? 1.998 1.498 9.198 1.00 96.62 79 MET A N 1
ATOM 652 C CA . MET A 1 79 ? 2.283 0.106 9.538 1.00 96.62 79 MET A CA 1
ATOM 653 C C . MET A 1 79 ? 1.707 -0.259 10.906 1.00 96.62 79 MET A C 1
ATOM 655 O O . MET A 1 79 ? 1.069 -1.299 11.046 1.00 96.62 79 MET A O 1
ATOM 659 N N . ARG A 1 80 ? 1.825 0.616 11.916 1.00 95.81 80 ARG A N 1
ATOM 660 C CA . ARG A 1 80 ? 1.218 0.367 13.231 1.00 95.81 80 ARG A CA 1
ATOM 661 C C . ARG A 1 80 ? -0.299 0.207 13.138 1.00 95.81 80 ARG A C 1
ATOM 663 O O . ARG A 1 80 ? -0.833 -0.732 13.723 1.00 95.81 80 ARG A O 1
ATOM 670 N N . ARG A 1 81 ? -0.996 1.104 12.436 1.00 96.38 81 ARG A N 1
ATOM 671 C CA . ARG A 1 81 ? -2.461 1.083 12.298 1.00 96.38 81 ARG A CA 1
ATOM 672 C C . ARG A 1 81 ? -2.936 -0.157 11.529 1.00 96.38 81 ARG A C 1
ATOM 674 O O . ARG A 1 81 ? -3.775 -0.887 12.054 1.00 96.38 81 ARG A O 1
ATOM 681 N N . VAL A 1 82 ? -2.350 -0.444 10.362 1.00 97.25 82 VAL A N 1
ATOM 682 C CA . VAL A 1 82 ? -2.720 -1.598 9.518 1.00 97.25 82 VAL A CA 1
ATOM 683 C C . VAL A 1 82 ? -2.443 -2.921 10.232 1.00 97.25 82 VAL A C 1
ATOM 685 O O . VAL A 1 82 ? -3.354 -3.730 10.400 1.00 97.25 82 VAL A O 1
ATOM 688 N N . LEU A 1 83 ? -1.216 -3.129 10.722 1.00 96.44 83 LEU A N 1
ATOM 689 C CA . LEU A 1 83 ? -0.826 -4.398 11.344 1.00 96.44 83 LEU A CA 1
ATOM 690 C C . LEU A 1 83 ? -1.603 -4.669 12.636 1.00 96.44 83 LEU A C 1
ATOM 692 O O . LEU A 1 83 ? -1.962 -5.816 12.900 1.00 96.44 83 LEU A O 1
ATOM 696 N N . THR A 1 84 ? -1.892 -3.629 13.428 1.00 95.56 84 THR A N 1
ATOM 697 C CA . THR A 1 84 ? -2.698 -3.770 14.652 1.00 95.56 84 THR A CA 1
ATOM 698 C C . THR A 1 84 ? -4.150 -4.090 14.312 1.00 95.56 84 THR A C 1
ATOM 700 O O . THR A 1 84 ? -4.715 -5.022 14.883 1.00 95.56 84 THR A O 1
ATOM 703 N N . GLY A 1 85 ? -4.748 -3.359 13.364 1.00 96.00 85 GLY A N 1
ATOM 704 C CA . GLY A 1 85 ? -6.114 -3.612 12.908 1.00 96.00 85 GLY A CA 1
ATOM 705 C C . GLY A 1 85 ? -6.286 -5.031 12.367 1.00 96.00 85 GLY A C 1
ATOM 706 O O . GLY A 1 85 ? -7.226 -5.725 12.753 1.00 96.00 85 GLY A O 1
ATOM 707 N N . TYR A 1 86 ? -5.329 -5.502 11.565 1.00 97.06 86 TYR A N 1
ATOM 708 C CA . TYR A 1 86 ? -5.375 -6.841 10.989 1.00 97.06 86 TYR A CA 1
ATOM 709 C C . TYR A 1 86 ? -5.219 -7.941 12.045 1.00 97.06 86 TYR A C 1
ATOM 711 O O . TYR A 1 86 ? -5.973 -8.908 12.026 1.00 97.06 86 TYR A O 1
ATOM 719 N N . VAL A 1 87 ? -4.322 -7.784 13.028 1.00 96.19 87 VAL A N 1
ATOM 720 C CA . VAL A 1 87 ? -4.211 -8.732 14.158 1.00 96.19 87 VAL A CA 1
ATOM 721 C C . VAL A 1 87 ? -5.526 -8.818 14.926 1.00 96.19 87 VAL A C 1
ATOM 723 O O . VAL A 1 87 ? -5.971 -9.916 15.259 1.00 96.19 87 VAL A O 1
ATOM 726 N N . MET A 1 88 ? -6.164 -7.676 15.203 1.00 95.94 88 MET A N 1
ATOM 727 C CA . MET A 1 88 ? -7.451 -7.638 15.902 1.00 95.94 88 MET A CA 1
ATOM 728 C C . MET A 1 88 ? -8.542 -8.365 15.111 1.00 95.94 88 MET A C 1
ATOM 730 O O . MET A 1 88 ? -9.269 -9.178 15.684 1.00 95.94 88 MET A O 1
ATOM 734 N N . TYR A 1 89 ? -8.635 -8.102 13.805 1.00 96.94 89 TYR A N 1
ATOM 735 C CA . TYR A 1 89 ? -9.543 -8.803 12.902 1.00 96.94 89 TYR A CA 1
ATOM 736 C C . TYR A 1 89 ? -9.277 -10.312 12.892 1.00 96.94 89 TYR A C 1
ATOM 738 O O . TYR A 1 89 ? -10.179 -11.100 13.175 1.00 96.94 89 TYR A O 1
ATOM 746 N N . PHE A 1 90 ? -8.033 -10.711 12.627 1.00 95.75 90 PHE A N 1
ATOM 747 C CA . PHE A 1 90 ? -7.644 -12.104 12.446 1.00 95.75 90 PHE A CA 1
ATOM 748 C C . PHE A 1 90 ? -7.887 -12.912 13.722 1.00 95.75 90 PHE A C 1
ATOM 750 O O . PHE A 1 90 ? -8.495 -13.982 13.690 1.00 95.75 90 PHE A O 1
ATOM 757 N N . ASN A 1 91 ? -7.493 -12.369 14.876 1.00 96.31 91 ASN A N 1
ATOM 758 C CA . ASN A 1 91 ? -7.735 -13.003 16.168 1.00 96.31 91 ASN A CA 1
ATOM 759 C C . ASN A 1 91 ? -9.230 -13.148 16.464 1.00 96.31 91 ASN A C 1
ATOM 761 O O . ASN A 1 91 ? -9.656 -14.204 16.933 1.00 96.31 91 ASN A O 1
ATOM 765 N N . LYS A 1 92 ? -10.039 -12.130 16.145 1.00 96.19 92 LYS A N 1
ATOM 766 C CA . LYS A 1 92 ? -11.496 -12.194 16.307 1.00 96.19 92 LYS A CA 1
ATOM 767 C C . LYS A 1 92 ? -12.119 -13.258 15.398 1.00 96.19 92 LYS A C 1
ATOM 769 O O . LYS A 1 92 ? -12.912 -14.063 15.878 1.00 96.19 92 LYS A O 1
ATOM 774 N N . LYS A 1 93 ? -11.746 -13.285 14.116 1.00 95.50 93 LYS A N 1
ATOM 775 C CA . LYS A 1 93 ? -12.265 -14.230 13.116 1.00 95.50 93 LYS A CA 1
ATOM 776 C C . LYS A 1 93 ? -11.904 -15.677 13.446 1.00 95.50 93 LYS A C 1
ATOM 778 O O . LYS A 1 93 ? -12.770 -16.544 13.439 1.00 95.50 93 LYS A O 1
ATOM 783 N N . HIS A 1 94 ? -10.644 -15.929 13.791 1.00 93.44 94 HIS A N 1
ATOM 784 C CA . HIS A 1 94 ? -10.129 -17.277 14.045 1.00 93.44 94 HIS A CA 1
ATOM 785 C C . HIS A 1 94 ? -10.189 -17.695 15.519 1.00 93.44 94 HIS A C 1
ATOM 787 O O . HIS A 1 94 ? -9.639 -18.735 15.875 1.00 93.44 94 HIS A O 1
ATOM 793 N N . LYS A 1 95 ? -10.829 -16.896 16.387 1.00 95.50 95 LYS A N 1
ATOM 794 C CA . LYS A 1 95 ? -10.903 -17.124 17.843 1.00 95.50 95 LYS A CA 1
ATOM 795 C C . LYS A 1 95 ? -9.521 -17.360 18.479 1.00 95.50 95 LYS A C 1
ATOM 797 O O . LYS A 1 95 ? -9.374 -18.153 19.407 1.00 95.50 95 LYS A O 1
ATOM 802 N N . ARG A 1 96 ? -8.499 -16.668 17.969 1.00 94.38 96 ARG A N 1
ATOM 803 C CA . ARG A 1 96 ? -7.113 -16.732 18.453 1.00 94.38 96 ARG A CA 1
ATOM 804 C C . ARG A 1 96 ? -6.820 -15.601 19.435 1.00 94.38 96 ARG A C 1
ATOM 806 O O . ARG A 1 96 ? -7.554 -14.621 19.536 1.00 94.38 96 ARG A O 1
ATOM 813 N N . ARG A 1 97 ? -5.715 -15.741 20.163 1.00 90.94 97 ARG A N 1
ATOM 814 C CA . ARG A 1 97 ? -5.134 -14.707 21.027 1.00 90.94 97 ARG A CA 1
ATOM 815 C C . ARG A 1 97 ? -3.633 -14.613 20.750 1.00 90.94 97 ARG A C 1
ATOM 817 O O . ARG A 1 97 ? -3.038 -15.576 20.273 1.00 90.94 97 ARG A O 1
ATOM 824 N N . GLY A 1 98 ? -3.035 -13.471 21.083 1.00 90.31 98 GLY A N 1
ATOM 825 C CA . GLY A 1 98 ? -1.598 -13.231 20.928 1.00 90.31 98 GLY A CA 1
ATOM 826 C C . GLY A 1 98 ? -1.207 -12.594 19.592 1.00 90.31 98 GLY A C 1
ATOM 827 O O . GLY A 1 98 ? -2.053 -12.083 18.853 1.00 90.31 98 GLY A O 1
ATOM 828 N N . GLY A 1 99 ? 0.100 -12.581 19.324 1.00 89.69 99 GLY A N 1
ATOM 829 C CA . GLY A 1 99 ? 0.678 -12.016 18.106 1.00 89.69 99 GLY A CA 1
ATOM 830 C C . GLY A 1 99 ? 0.380 -12.855 16.862 1.00 89.69 99 GLY A C 1
ATOM 831 O O . GLY A 1 99 ? 0.233 -14.075 16.938 1.00 89.69 99 GLY A O 1
ATOM 832 N N . LEU A 1 100 ? 0.289 -12.180 15.714 1.00 90.75 100 LEU A N 1
ATOM 833 C CA . LEU A 1 100 ? 0.177 -12.815 14.395 1.00 90.75 100 LEU A CA 1
ATOM 834 C C . LEU A 1 100 ? 1.494 -12.774 13.616 1.00 90.75 100 LEU A C 1
ATOM 836 O O . LEU A 1 100 ? 1.791 -13.686 12.852 1.00 90.75 100 LEU A O 1
ATOM 840 N N . TRP A 1 101 ? 2.247 -11.690 13.787 1.00 88.81 101 TRP A N 1
ATOM 841 C CA . TRP A 1 101 ? 3.482 -11.411 13.066 1.00 88.81 101 TRP A CA 1
ATOM 842 C C . TRP A 1 101 ? 4.676 -12.000 13.813 1.00 88.81 101 TRP A C 1
ATOM 844 O O . TRP A 1 101 ? 4.737 -11.912 15.038 1.00 88.81 101 TRP A O 1
ATOM 854 N N . GLU A 1 102 ? 5.641 -12.546 13.075 1.00 83.88 102 GLU A N 1
ATOM 855 C CA . GLU A 1 102 ? 6.892 -13.078 13.640 1.00 83.88 102 GLU A CA 1
ATOM 856 C C . GLU A 1 102 ? 7.830 -11.971 14.157 1.00 83.88 102 GLU A C 1
ATOM 858 O O . GLU A 1 102 ? 8.732 -12.236 14.946 1.00 83.88 102 GLU A O 1
ATOM 863 N N . GLY A 1 103 ? 7.608 -10.718 13.752 1.00 85.88 103 GLY A N 1
ATOM 864 C CA . GLY A 1 103 ? 8.393 -9.570 14.189 1.00 85.88 103 GLY A CA 1
ATOM 865 C C . GLY A 1 103 ? 7.829 -8.242 13.691 1.00 85.88 103 GLY A C 1
ATOM 866 O O . GLY A 1 103 ? 6.683 -8.156 13.243 1.00 85.88 103 GLY A O 1
ATOM 867 N N . ILE A 1 104 ? 8.652 -7.195 13.778 1.00 86.75 104 ILE A N 1
ATOM 868 C CA . ILE A 1 104 ? 8.358 -5.903 13.150 1.00 86.75 104 ILE A CA 1
ATOM 869 C C . ILE A 1 104 ? 8.490 -5.987 11.625 1.00 86.75 104 ILE A C 1
ATOM 871 O O . ILE A 1 104 ? 9.155 -6.875 11.090 1.00 86.75 104 ILE A O 1
ATOM 875 N N . TYR A 1 105 ? 7.874 -5.037 10.918 1.00 89.94 105 TYR A N 1
ATOM 876 C CA . TYR A 1 105 ? 8.087 -4.905 9.481 1.00 89.94 105 TYR A CA 1
ATOM 877 C C . TYR A 1 105 ? 9.547 -4.540 9.189 1.00 89.94 105 TYR A C 1
ATOM 879 O O . TYR A 1 105 ? 10.170 -3.770 9.924 1.00 89.94 105 TYR A O 1
ATOM 887 N N . LYS A 1 106 ? 10.078 -5.070 8.087 1.00 91.38 106 LYS A N 1
ATOM 888 C CA . LYS A 1 106 ? 11.340 -4.605 7.511 1.00 91.38 106 LYS A CA 1
ATOM 889 C C . LYS A 1 106 ? 11.040 -3.481 6.528 1.00 91.38 106 LYS A C 1
ATOM 891 O O . LYS A 1 106 ? 10.047 -3.543 5.806 1.00 91.38 106 LYS A O 1
ATOM 896 N N . ALA A 1 107 ? 11.893 -2.466 6.500 1.00 91.62 107 ALA A N 1
ATOM 897 C CA . ALA A 1 107 ? 11.784 -1.372 5.550 1.00 91.62 107 ALA A CA 1
ATOM 898 C C . ALA A 1 107 ? 13.143 -1.074 4.937 1.00 91.62 107 ALA A C 1
ATOM 900 O O . ALA A 1 107 ? 14.157 -1.039 5.632 1.00 91.62 107 ALA A O 1
ATOM 901 N N . LEU A 1 108 ? 13.122 -0.828 3.634 1.00 92.56 108 LEU A N 1
ATOM 902 C CA . LEU A 1 108 ? 14.274 -0.430 2.851 1.00 92.56 108 LEU A CA 1
ATOM 903 C C . LEU A 1 108 ? 13.944 0.910 2.202 1.00 92.56 108 LEU A C 1
ATOM 905 O O . LEU A 1 108 ? 12.871 1.074 1.618 1.00 92.56 108 LEU A O 1
ATOM 909 N N . ARG A 1 109 ? 14.833 1.890 2.369 1.00 93.31 109 ARG A N 1
ATOM 910 C CA . ARG A 1 109 ? 14.634 3.220 1.797 1.00 93.31 109 ARG A CA 1
ATOM 911 C C . ARG A 1 109 ? 14.907 3.159 0.298 1.00 93.31 109 ARG A C 1
ATOM 913 O O . ARG A 1 109 ? 15.974 2.725 -0.114 1.00 93.31 109 ARG A O 1
ATOM 920 N N . VAL A 1 110 ? 13.941 3.626 -0.481 1.00 93.88 110 VAL A N 1
ATOM 921 C CA . VAL A 1 110 ? 14.081 3.864 -1.918 1.00 93.88 110 VAL A CA 1
ATOM 922 C C . VAL A 1 110 ? 14.468 5.327 -2.102 1.00 93.88 110 VAL A C 1
ATOM 924 O O . VAL A 1 110 ? 13.791 6.212 -1.575 1.00 93.88 110 VAL A O 1
ATOM 927 N N . GLU A 1 111 ? 15.583 5.581 -2.776 1.00 91.75 111 GLU A N 1
ATOM 928 C CA . GLU A 1 111 ? 16.189 6.916 -2.848 1.00 91.75 111 GLU A CA 1
ATOM 929 C C . GLU A 1 111 ? 15.783 7.699 -4.095 1.00 91.75 111 GLU A C 1
ATOM 931 O O . GLU A 1 111 ? 15.768 8.927 -4.063 1.00 91.75 111 GLU A O 1
ATOM 936 N N . ASN A 1 112 ? 15.436 7.008 -5.181 1.00 93.25 112 ASN A N 1
ATOM 937 C CA . ASN A 1 112 ? 15.080 7.628 -6.453 1.00 93.25 112 ASN A CA 1
ATOM 938 C C . ASN A 1 112 ? 14.005 6.830 -7.208 1.00 93.25 112 ASN A C 1
ATOM 940 O O . ASN A 1 112 ? 13.642 5.713 -6.826 1.00 93.25 112 ASN A O 1
ATOM 944 N N . MET A 1 113 ? 13.480 7.428 -8.277 1.00 93.19 113 MET A N 1
ATOM 945 C CA . MET A 1 113 ? 12.379 6.850 -9.046 1.00 93.19 113 MET A CA 1
ATOM 946 C C . MET A 1 113 ? 12.786 5.619 -9.862 1.00 93.19 113 MET A C 1
ATOM 948 O O . MET A 1 113 ? 11.993 4.685 -9.956 1.00 93.19 113 MET A O 1
ATOM 952 N N . ASP A 1 114 ? 14.030 5.532 -10.339 1.00 90.75 114 ASP A N 1
ATOM 953 C CA . ASP A 1 114 ? 14.556 4.319 -10.982 1.00 90.75 114 ASP A CA 1
ATOM 954 C C . ASP A 1 114 ? 14.547 3.115 -10.035 1.00 90.75 114 ASP A C 1
ATOM 956 O O . ASP A 1 114 ? 14.111 2.013 -10.391 1.00 90.75 114 ASP A O 1
ATOM 960 N N . GLN A 1 115 ? 14.988 3.324 -8.793 1.00 92.12 115 GLN A N 1
ATOM 961 C CA . GLN A 1 115 ? 14.887 2.319 -7.745 1.00 92.12 115 GLN A CA 1
ATOM 962 C C . GLN A 1 115 ? 13.418 1.994 -7.461 1.00 92.12 115 GLN A C 1
ATOM 964 O O . GLN A 1 115 ? 13.083 0.819 -7.353 1.00 92.12 115 GLN A O 1
ATOM 969 N N . ALA A 1 116 ? 12.529 2.990 -7.391 1.00 94.44 116 ALA A N 1
ATOM 970 C CA . ALA A 1 116 ? 11.100 2.762 -7.164 1.00 94.44 116 ALA A CA 1
ATOM 971 C C . ALA A 1 116 ? 10.465 1.909 -8.275 1.00 94.44 116 ALA A C 1
ATOM 973 O O . ALA A 1 116 ? 9.720 0.969 -7.983 1.00 94.44 116 ALA A O 1
ATOM 974 N N . LEU A 1 117 ? 10.807 2.176 -9.538 1.00 93.25 117 LEU A N 1
ATOM 975 C CA . LEU A 1 117 ? 10.383 1.395 -10.696 1.00 93.25 117 LEU A CA 1
ATOM 976 C C . LEU A 1 117 ? 10.896 -0.049 -10.593 1.00 93.25 117 LEU A C 1
ATOM 978 O O . LEU A 1 117 ? 10.104 -0.991 -10.686 1.00 93.25 117 LEU A O 1
ATOM 982 N N . SER A 1 118 ? 12.183 -0.231 -10.287 1.00 91.81 118 SER A N 1
ATOM 983 C CA . SER A 1 118 ? 12.795 -1.549 -10.072 1.00 91.81 118 SER A CA 1
ATOM 984 C C . SER A 1 118 ? 12.143 -2.333 -8.924 1.00 91.81 118 SER A C 1
ATOM 986 O O . SER A 1 118 ? 11.817 -3.514 -9.080 1.00 91.81 118 SER A O 1
ATOM 988 N N . VAL A 1 119 ? 11.876 -1.674 -7.792 1.00 93.75 119 VAL A N 1
ATOM 989 C CA . VAL A 1 119 ? 11.190 -2.266 -6.634 1.00 93.75 119 VAL A CA 1
ATOM 990 C C . VAL A 1 119 ? 9.756 -2.644 -6.985 1.00 93.75 119 VAL A C 1
ATOM 992 O 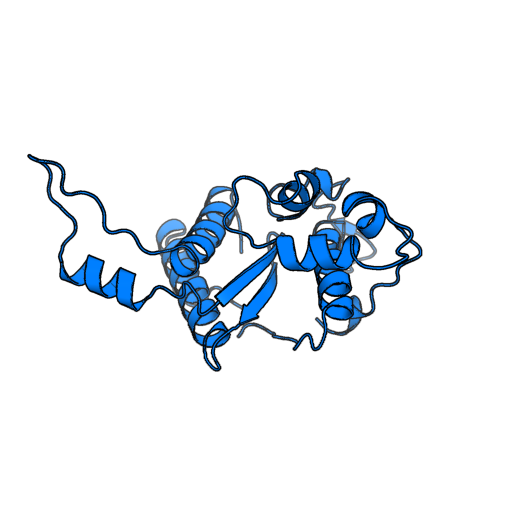O . VAL A 1 119 ? 9.315 -3.729 -6.616 1.00 93.75 119 VAL A O 1
ATOM 995 N N . SER A 1 120 ? 9.027 -1.802 -7.724 1.00 94.62 120 SER A N 1
ATOM 996 C CA . SER A 1 120 ? 7.653 -2.117 -8.137 1.00 94.62 120 SER A CA 1
ATOM 997 C C . SER A 1 120 ? 7.598 -3.423 -8.939 1.00 94.62 120 SER A C 1
ATOM 999 O O . SER A 1 120 ? 6.773 -4.292 -8.653 1.00 94.62 120 SER A O 1
ATOM 1001 N N . ARG A 1 121 ? 8.540 -3.613 -9.878 1.00 92.38 121 ARG A N 1
ATOM 1002 C CA . ARG A 1 121 ? 8.667 -4.849 -10.657 1.00 92.38 121 ARG A CA 1
ATOM 1003 C C . ARG A 1 121 ? 8.971 -6.030 -9.754 1.00 92.38 121 ARG A C 1
ATOM 1005 O O . ARG A 1 121 ? 8.309 -7.057 -9.858 1.00 92.38 121 ARG A O 1
ATOM 1012 N N . TYR A 1 122 ? 9.935 -5.882 -8.852 1.00 91.31 122 TYR A N 1
ATOM 1013 C CA . TYR A 1 122 ? 10.267 -6.929 -7.896 1.00 91.31 122 TYR A CA 1
ATOM 1014 C C . TYR A 1 122 ? 9.054 -7.360 -7.059 1.00 91.31 122 TYR A C 1
ATOM 1016 O O . TYR A 1 122 ? 8.797 -8.555 -6.942 1.00 91.31 122 TYR A O 1
ATOM 1024 N N . ILE A 1 123 ? 8.278 -6.408 -6.527 1.00 92.62 123 ILE A N 1
ATOM 1025 C CA . ILE A 1 123 ? 7.069 -6.683 -5.738 1.00 92.62 123 ILE A CA 1
ATOM 1026 C C . ILE A 1 123 ? 6.058 -7.484 -6.555 1.00 92.62 123 ILE A C 1
ATOM 1028 O O . ILE A 1 123 ? 5.558 -8.495 -6.068 1.00 92.62 123 ILE A O 1
ATOM 1032 N N . HIS A 1 124 ? 5.768 -7.075 -7.790 1.00 92.62 124 HIS A N 1
ATOM 1033 C CA . HIS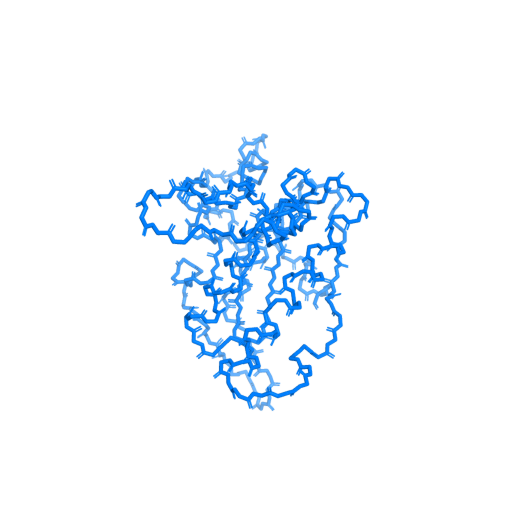 A 1 124 ? 4.817 -7.797 -8.634 1.00 92.62 124 HIS A CA 1
ATOM 1034 C C . HIS A 1 124 ? 5.327 -9.194 -9.010 1.00 92.62 124 HIS A C 1
ATOM 1036 O O . HIS A 1 124 ? 4.567 -10.160 -8.946 1.00 92.62 124 HIS A O 1
ATOM 1042 N N . LEU A 1 125 ? 6.625 -9.338 -9.289 1.00 89.38 125 LEU A N 1
ATOM 1043 C CA . LEU A 1 125 ? 7.251 -10.634 -9.558 1.00 89.38 125 LEU A CA 1
ATOM 1044 C C . LEU A 1 125 ? 7.287 -11.559 -8.336 1.00 89.38 125 LEU A C 1
ATOM 1046 O O . LEU A 1 125 ? 7.409 -12.764 -8.519 1.00 89.38 125 LEU A O 1
ATOM 1050 N N . ARG A 1 126 ? 7.129 -11.062 -7.098 1.00 85.19 126 ARG A N 1
ATOM 1051 C CA . ARG A 1 126 ? 7.033 -11.939 -5.913 1.00 85.19 126 ARG A CA 1
ATOM 1052 C C . ARG A 1 126 ? 5.808 -12.853 -5.936 1.00 85.19 126 ARG A C 1
ATOM 1054 O O . ARG A 1 126 ? 5.840 -13.880 -5.268 1.00 85.19 126 ARG A O 1
ATOM 1061 N N . SER A 1 127 ? 4.767 -12.513 -6.699 1.00 78.06 127 SER A N 1
ATOM 1062 C CA . SER A 1 127 ? 3.617 -13.403 -6.917 1.00 78.06 127 SER A CA 1
ATOM 1063 C C . SER A 1 127 ? 3.979 -14.674 -7.699 1.00 78.06 127 SER A C 1
ATOM 1065 O O . SER A 1 127 ? 3.322 -15.705 -7.535 1.00 78.06 127 SER A O 1
ATOM 1067 N N . MET A 1 128 ? 5.048 -14.618 -8.500 1.00 75.75 128 MET A N 1
ATOM 1068 C CA . MET A 1 128 ? 5.579 -15.755 -9.245 1.00 75.75 128 MET A CA 1
ATOM 1069 C C . MET A 1 128 ? 6.420 -16.646 -8.334 1.00 75.75 128 MET A C 1
ATOM 1071 O O . MET A 1 128 ? 7.119 -16.164 -7.444 1.00 75.75 128 MET A O 1
ATOM 1075 N N . ALA A 1 129 ? 6.310 -17.954 -8.570 1.00 60.84 129 ALA A N 1
ATOM 1076 C CA . ALA A 1 129 ? 6.899 -19.067 -7.828 1.00 60.84 129 ALA A CA 1
ATOM 1077 C C . ALA A 1 129 ? 8.117 -18.737 -6.935 1.00 60.84 129 ALA A C 1
ATOM 1079 O O . ALA A 1 129 ? 9.151 -18.248 -7.392 1.00 60.84 129 ALA A O 1
ATOM 1080 N N . ARG A 1 130 ? 8.042 -19.125 -5.652 1.00 58.03 130 ARG A N 1
ATOM 1081 C CA . ARG A 1 130 ? 9.244 -19.342 -4.831 1.00 58.03 130 ARG A CA 1
ATOM 1082 C C . ARG A 1 130 ? 9.600 -20.823 -4.876 1.00 58.03 130 ARG A C 1
ATOM 1084 O O . ARG A 1 130 ? 8.778 -21.673 -4.539 1.00 58.03 130 ARG A O 1
ATOM 1091 N N . THR A 1 131 ? 10.855 -21.127 -5.190 1.00 46.84 131 THR A N 1
ATOM 1092 C CA . THR A 1 131 ? 11.457 -22.420 -4.858 1.00 46.84 131 THR A CA 1
ATOM 1093 C C . THR A 1 131 ? 11.529 -22.540 -3.333 1.00 46.84 131 THR A C 1
ATOM 1095 O O . THR A 1 131 ? 12.326 -21.854 -2.689 1.00 46.84 131 THR A O 1
ATOM 1098 N N . ILE A 1 132 ? 10.703 -23.391 -2.724 1.00 47.41 132 ILE A N 1
ATOM 1099 C CA . ILE A 1 132 ? 10.817 -23.707 -1.298 1.00 47.41 132 ILE A CA 1
ATOM 1100 C C . ILE A 1 132 ? 11.810 -24.860 -1.173 1.00 47.41 132 ILE A C 1
ATOM 1102 O O . ILE A 1 132 ? 11.499 -26.010 -1.475 1.00 47.41 132 ILE A O 1
ATOM 1106 N N . ARG A 1 133 ? 13.028 -24.556 -0.716 1.00 45.47 133 ARG A N 1
ATOM 1107 C CA . ARG A 1 133 ? 14.019 -25.575 -0.358 1.00 45.47 133 ARG A CA 1
ATOM 1108 C C . ARG A 1 133 ? 13.691 -26.106 1.027 1.00 45.47 133 ARG A C 1
ATOM 1110 O O . ARG A 1 133 ? 14.131 -25.539 2.023 1.00 45.47 133 ARG A O 1
ATOM 1117 N N . ARG A 1 134 ? 12.911 -27.181 1.102 1.00 47.78 134 ARG A N 1
ATOM 1118 C CA . ARG A 1 134 ? 12.831 -27.957 2.349 1.00 47.78 134 ARG A CA 1
ATOM 1119 C C . ARG A 1 134 ? 13.354 -29.385 2.198 1.00 47.78 134 ARG A C 1
ATOM 1121 O O . ARG A 1 134 ? 13.949 -29.862 3.148 1.00 47.78 134 ARG A O 1
ATOM 1128 N N . PHE A 1 135 ? 13.265 -29.985 1.001 1.00 44.84 135 PHE A N 1
ATOM 1129 C CA . PHE A 1 135 ? 13.849 -31.300 0.662 1.00 44.84 135 PHE A CA 1
ATOM 1130 C C . PHE A 1 135 ? 14.214 -31.439 -0.840 1.00 44.84 135 PHE A C 1
ATOM 1132 O O . PHE A 1 135 ? 14.059 -32.496 -1.437 1.00 44.84 135 PHE A O 1
ATOM 1139 N N . GLY A 1 136 ? 14.669 -30.351 -1.471 1.00 49.06 136 GLY A N 1
ATOM 1140 C CA . GLY A 1 136 ? 14.788 -30.211 -2.934 1.00 49.06 136 GLY A CA 1
ATOM 1141 C C . GLY A 1 136 ? 13.931 -29.043 -3.446 1.00 49.06 136 GLY A C 1
ATOM 1142 O O . GLY A 1 136 ? 13.229 -28.426 -2.637 1.00 49.06 136 GLY A O 1
ATOM 1143 N N . PRO A 1 137 ? 14.013 -28.666 -4.736 1.00 43.59 137 PRO A N 1
ATOM 1144 C CA . PRO A 1 137 ? 13.197 -27.592 -5.293 1.00 43.59 137 PRO A CA 1
ATOM 1145 C C . PRO A 1 137 ? 11.734 -28.043 -5.393 1.00 43.59 137 PRO A C 1
ATOM 1147 O O . PRO A 1 137 ? 11.359 -28.753 -6.317 1.00 43.59 137 PRO A O 1
ATOM 1150 N N . VAL A 1 138 ? 10.902 -27.631 -4.433 1.00 45.03 138 VAL A N 1
ATOM 1151 C CA . VAL A 1 138 ? 9.442 -27.688 -4.575 1.00 45.03 138 VAL A CA 1
ATOM 1152 C C . VAL A 1 138 ? 8.982 -26.286 -4.949 1.00 45.03 138 VAL A C 1
ATOM 1154 O O . VAL A 1 138 ? 9.112 -25.346 -4.159 1.00 45.03 138 VAL A O 1
ATOM 1157 N N . GLU A 1 139 ? 8.500 -26.119 -6.176 1.00 46.69 139 GLU A N 1
ATOM 1158 C CA . GLU A 1 139 ? 7.854 -24.881 -6.604 1.00 46.69 139 GLU A CA 1
ATOM 1159 C C . GLU A 1 139 ? 6.462 -24.820 -5.973 1.00 46.69 139 GLU A C 1
ATOM 1161 O O . GLU A 1 139 ? 5.546 -25.532 -6.376 1.00 46.69 139 GLU A O 1
ATOM 1166 N N . ALA A 1 140 ? 6.283 -23.971 -4.960 1.00 47.75 140 ALA A N 1
ATOM 1167 C CA . ALA A 1 140 ? 4.941 -23.544 -4.589 1.00 47.75 140 ALA A CA 1
ATOM 1168 C C . ALA A 1 140 ? 4.565 -22.416 -5.555 1.00 47.75 140 ALA A C 1
ATOM 1170 O O . ALA A 1 140 ? 4.900 -21.248 -5.339 1.00 47.75 140 ALA A O 1
ATOM 1171 N N . ILE A 1 141 ? 3.953 -22.790 -6.676 1.00 52.66 141 ILE A N 1
ATOM 1172 C CA . ILE A 1 141 ? 3.442 -21.844 -7.664 1.00 52.66 141 ILE A CA 1
ATOM 1173 C C . ILE A 1 141 ? 2.201 -21.187 -7.055 1.00 52.66 141 ILE A C 1
ATOM 1175 O O . ILE A 1 141 ? 1.155 -21.821 -6.944 1.00 52.66 141 ILE A O 1
ATOM 1179 N N . THR A 1 142 ? 2.307 -19.922 -6.640 1.00 58.03 142 THR A N 1
ATOM 1180 C CA . THR A 1 142 ? 1.112 -19.146 -6.267 1.00 58.03 142 THR A CA 1
ATOM 1181 C C . THR A 1 142 ? 0.273 -18.823 -7.505 1.00 58.03 142 THR A C 1
ATOM 1183 O O . THR A 1 142 ? -0.949 -18.761 -7.425 1.00 58.03 142 THR A O 1
ATOM 1186 N N . SER A 1 143 ? 0.934 -18.627 -8.651 1.00 60.78 143 SER A N 1
ATOM 1187 C CA . SER A 1 143 ? 0.316 -18.425 -9.959 1.00 60.78 143 SER A CA 1
ATOM 1188 C C . SER A 1 143 ? 1.300 -18.756 -11.088 1.00 60.78 143 SER A C 1
ATOM 1190 O O . SER A 1 143 ? 2.500 -18.508 -10.944 1.00 60.78 143 SER A O 1
ATOM 1192 N N . SER A 1 144 ? 0.805 -19.299 -12.204 1.00 68.12 144 SER A N 1
ATOM 1193 C CA . SER A 1 144 ? 1.597 -19.580 -13.414 1.00 68.12 144 SER A CA 1
ATOM 1194 C C . SER A 1 144 ? 1.954 -18.311 -14.195 1.00 68.12 144 SER A C 1
ATOM 1196 O O . SER A 1 144 ? 2.957 -18.291 -14.906 1.00 68.12 144 SER A O 1
ATOM 1198 N N . ARG A 1 145 ? 1.158 -17.243 -14.050 1.00 80.25 145 ARG A N 1
ATOM 1199 C CA . ARG A 1 145 ? 1.413 -15.909 -14.613 1.00 80.25 145 ARG A CA 1
ATOM 1200 C C . ARG A 1 145 ? 1.238 -14.841 -13.539 1.00 80.25 145 ARG A C 1
ATOM 1202 O O . ARG A 1 145 ? 0.322 -14.923 -12.721 1.00 80.25 145 ARG A O 1
ATOM 1209 N N . VAL A 1 146 ? 2.059 -13.790 -13.594 1.00 84.31 146 VAL A N 1
ATOM 1210 C CA . VAL A 1 146 ? 1.973 -12.628 -12.679 1.00 84.31 146 VAL A CA 1
ATOM 1211 C C . VAL A 1 146 ? 0.574 -12.006 -12.754 1.00 84.31 146 VAL A C 1
ATOM 1213 O O . VAL A 1 146 ? -0.004 -11.590 -11.755 1.00 84.31 146 VAL A O 1
ATOM 1216 N N . GLU A 1 147 ? 0.032 -11.977 -13.970 1.00 85.62 147 GLU A N 1
ATOM 1217 C CA . GLU A 1 147 ? -1.274 -11.429 -14.326 1.00 85.62 147 GLU A CA 1
ATOM 1218 C C . GLU A 1 147 ? -2.418 -12.142 -13.622 1.00 85.62 147 GLU A C 1
ATOM 1220 O O . GLU A 1 147 ? -3.408 -11.502 -13.305 1.00 85.62 147 GLU A O 1
ATOM 1225 N N . ASP A 1 148 ? -2.296 -13.439 -13.354 1.00 86.75 148 ASP A N 1
ATOM 1226 C CA . ASP A 1 148 ? -3.406 -14.228 -12.825 1.00 86.75 148 ASP A CA 1
ATOM 1227 C C . ASP A 1 148 ? -3.526 -14.090 -11.304 1.00 86.75 148 ASP A C 1
ATOM 1229 O O . ASP A 1 148 ? -4.591 -14.355 -10.744 1.00 86.75 148 ASP A O 1
ATOM 1233 N N . TYR A 1 149 ? -2.481 -13.596 -10.628 1.00 89.25 149 TYR A N 1
ATOM 1234 C CA . TYR A 1 149 ? -2.474 -13.501 -9.177 1.00 89.25 149 TYR A CA 1
ATOM 1235 C C . TYR A 1 149 ? -3.397 -12.377 -8.663 1.00 89.25 149 TYR A C 1
ATOM 1237 O O . TYR A 1 149 ? -3.140 -11.199 -8.926 1.00 89.25 149 TYR A O 1
ATOM 1245 N N . PRO A 1 150 ? -4.467 -12.692 -7.906 1.00 89.75 150 PRO A N 1
ATOM 1246 C CA . PRO A 1 150 ? -5.494 -11.708 -7.560 1.00 89.75 150 PRO A CA 1
ATOM 1247 C C . PRO A 1 150 ? -5.070 -10.731 -6.458 1.00 89.75 150 PRO A C 1
ATOM 1249 O O . PRO A 1 150 ? -5.577 -9.615 -6.408 1.00 89.75 150 PRO A O 1
ATOM 1252 N N . HIS A 1 151 ? -4.137 -11.112 -5.582 1.00 93.25 151 HIS A N 1
ATOM 1253 C CA . HIS A 1 151 ? -3.764 -10.313 -4.406 1.00 93.25 151 HIS A CA 1
ATOM 1254 C C . HIS A 1 151 ? -2.522 -9.446 -4.644 1.00 93.25 151 HIS A C 1
ATOM 1256 O O . HIS A 1 151 ? -1.693 -9.236 -3.753 1.00 93.25 151 HIS A O 1
ATOM 1262 N N . SER A 1 152 ? -2.388 -8.930 -5.862 1.00 94.31 152 SER A N 1
ATOM 1263 C CA . SER A 1 152 ? -1.330 -8.008 -6.253 1.00 94.31 152 SER A CA 1
ATOM 1264 C C . SER A 1 152 ? -1.898 -6.819 -7.015 1.00 94.31 152 SER A C 1
ATOM 1266 O O . SER A 1 152 ? -2.834 -6.958 -7.802 1.00 94.31 152 SER A O 1
ATOM 1268 N N . SER A 1 153 ? -1.275 -5.650 -6.850 1.00 95.69 153 SER A N 1
ATOM 1269 C CA . SER A 1 153 ? -1.598 -4.468 -7.650 1.00 95.69 153 SER A CA 1
ATOM 1270 C C . SER A 1 153 ? -1.219 -4.604 -9.125 1.00 95.69 153 SER A C 1
ATOM 1272 O O . SER A 1 153 ? -1.521 -3.704 -9.898 1.00 95.69 153 SER A O 1
ATOM 1274 N N . TYR A 1 154 ? -0.588 -5.697 -9.561 1.00 94.69 154 TYR A N 1
ATOM 1275 C CA . TYR A 1 154 ? -0.112 -5.827 -10.937 1.00 94.69 154 TYR A CA 1
ATOM 1276 C C . TYR A 1 154 ? -1.219 -5.627 -11.988 1.00 94.69 154 TYR A C 1
ATOM 1278 O O . TYR A 1 154 ? -1.029 -4.869 -12.936 1.00 94.69 154 TYR A O 1
ATOM 1286 N N . LYS A 1 155 ? -2.417 -6.195 -11.781 1.00 92.62 155 LYS A N 1
ATOM 1287 C CA . LYS A 1 155 ? -3.575 -5.966 -12.673 1.00 92.62 155 LYS A CA 1
ATOM 1288 C C . LYS A 1 155 ? -3.968 -4.488 -12.768 1.00 92.62 155 LYS A C 1
ATOM 1290 O O . LYS A 1 155 ? -4.350 -4.015 -13.833 1.00 92.62 155 LYS A O 1
ATOM 1295 N N . ILE A 1 156 ? -3.842 -3.751 -11.665 1.00 94.06 156 ILE A N 1
ATOM 1296 C CA . ILE A 1 156 ? -4.144 -2.316 -11.596 1.00 94.06 156 ILE A CA 1
ATOM 1297 C C . ILE A 1 156 ? -3.181 -1.540 -12.504 1.00 94.06 156 ILE A C 1
ATOM 1299 O O . ILE A 1 156 ? -3.607 -0.673 -13.265 1.00 94.06 156 ILE A O 1
ATOM 1303 N N . TYR A 1 157 ? -1.899 -1.912 -12.493 1.00 94.25 157 TYR A N 1
ATOM 1304 C CA . TYR A 1 157 ? -0.882 -1.342 -13.375 1.00 94.25 157 TYR A CA 1
ATOM 1305 C C . TYR A 1 157 ? -1.141 -1.630 -14.856 1.00 94.25 157 TYR A C 1
ATOM 1307 O O . TYR A 1 157 ? -0.983 -0.733 -15.683 1.00 94.25 157 TYR A O 1
ATOM 1315 N N . LEU A 1 158 ? -1.569 -2.850 -15.199 1.00 91.31 158 LEU A N 1
ATOM 1316 C CA . LEU A 1 158 ? -1.907 -3.213 -16.582 1.00 91.31 158 LEU A CA 1
ATOM 1317 C C . LEU A 1 158 ? -3.091 -2.402 -17.124 1.00 91.31 158 LEU A C 1
ATOM 1319 O O . LEU A 1 158 ? -3.108 -2.050 -18.299 1.00 91.31 158 LEU A O 1
ATOM 1323 N N . ASN A 1 159 ? -4.030 -2.036 -16.253 1.00 90.00 159 ASN A N 1
ATOM 1324 C CA . ASN A 1 159 ? -5.179 -1.197 -16.594 1.00 90.00 159 ASN A CA 1
ATOM 1325 C C . ASN A 1 159 ? -4.874 0.314 -16.532 1.00 90.00 159 ASN A C 1
ATOM 1327 O O . ASN A 1 159 ? -5.787 1.136 -16.632 1.00 90.00 159 ASN A O 1
ATOM 1331 N N . GLY A 1 160 ? -3.606 0.699 -16.345 1.00 86.94 160 GLY A N 1
ATOM 1332 C CA . GLY A 1 160 ? -3.176 2.097 -16.295 1.00 86.94 160 GLY A CA 1
ATOM 1333 C C . GLY A 1 160 ? -3.523 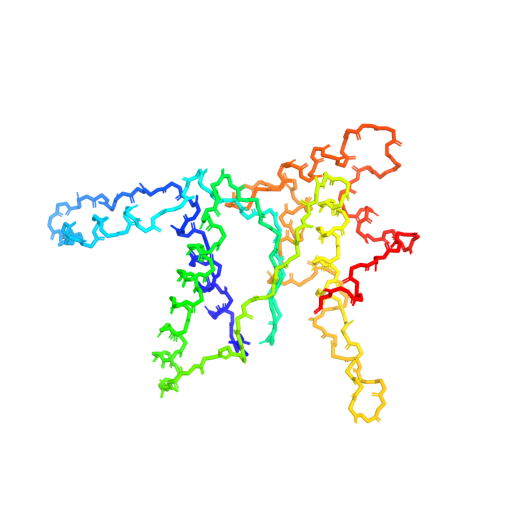2.831 -14.997 1.00 86.94 160 GLY A C 1
ATOM 1334 O O . GLY A 1 160 ? -3.542 4.058 -14.992 1.00 86.94 160 GLY A O 1
ATOM 1335 N N . GLY A 1 161 ? -3.808 2.116 -13.904 1.00 87.19 161 GLY A N 1
ATOM 1336 C CA . GLY A 1 161 ? -4.065 2.727 -12.596 1.00 87.19 161 GLY A CA 1
ATOM 1337 C C . GLY A 1 161 ? -5.442 3.380 -12.448 1.00 87.19 161 GLY A C 1
ATOM 1338 O O . GLY A 1 161 ? -5.576 4.337 -11.692 1.00 87.19 161 GLY A O 1
ATOM 1339 N N . ARG A 1 162 ? -6.456 2.905 -13.178 1.00 82.94 162 ARG A N 1
ATOM 1340 C CA . ARG A 1 162 ? -7.834 3.421 -13.091 1.00 82.94 162 ARG A CA 1
ATOM 1341 C C . ARG A 1 162 ? -8.595 2.819 -11.906 1.00 82.94 162 ARG A C 1
ATOM 1343 O O . ARG A 1 162 ? -8.317 1.687 -11.513 1.00 82.94 162 ARG A O 1
ATOM 1350 N N . ASP A 1 163 ? -9.550 3.584 -11.373 1.00 82.69 163 ASP A N 1
ATOM 1351 C CA . ASP A 1 163 ? -10.526 3.168 -10.351 1.00 82.69 163 ASP A CA 1
ATOM 1352 C C . ASP A 1 163 ? -9.908 2.467 -9.128 1.00 82.69 163 ASP A C 1
ATOM 1354 O O . ASP A 1 163 ? -10.384 1.433 -8.654 1.00 82.69 163 ASP A O 1
ATOM 1358 N N . THR A 1 164 ? -8.805 3.018 -8.614 1.00 92.19 164 THR A N 1
ATOM 1359 C CA . THR A 1 164 ? -8.060 2.437 -7.495 1.00 92.19 164 THR A CA 1
ATOM 1360 C C . THR A 1 164 ? -7.606 3.489 -6.484 1.00 92.19 164 THR A C 1
ATOM 1362 O O . THR A 1 164 ? -7.369 4.643 -6.828 1.00 92.19 164 THR A O 1
ATOM 1365 N N . TRP A 1 165 ? -7.433 3.060 -5.234 1.00 94.44 165 TRP A N 1
ATOM 1366 C CA . TRP A 1 165 ? -6.777 3.834 -4.176 1.00 94.44 165 TRP A CA 1
ATOM 1367 C C . TRP A 1 165 ? -5.241 3.721 -4.224 1.00 94.44 165 TRP A C 1
ATOM 1369 O O . TRP A 1 165 ? -4.528 4.426 -3.511 1.00 94.44 165 TRP A O 1
ATOM 1379 N N . VAL A 1 166 ? -4.705 2.812 -5.047 1.00 96.19 166 VAL A N 1
ATOM 1380 C CA . VAL A 1 166 ? -3.261 2.637 -5.227 1.00 96.19 166 VAL A CA 1
ATOM 1381 C C . VAL A 1 166 ? -2.738 3.701 -6.185 1.00 96.19 166 VAL A C 1
ATOM 1383 O O . VAL A 1 166 ? -3.162 3.782 -7.336 1.00 96.19 166 VAL A O 1
ATOM 1386 N N . ASN A 1 167 ? -1.760 4.490 -5.745 1.00 95.50 167 ASN A N 1
ATOM 1387 C CA . ASN A 1 167 ? -1.167 5.529 -6.575 1.00 95.50 167 ASN A CA 1
ATOM 1388 C C . ASN A 1 167 ? -0.106 4.945 -7.524 1.00 95.50 167 ASN A C 1
ATOM 1390 O O . ASN A 1 167 ? 1.092 4.978 -7.243 1.00 95.50 167 ASN A O 1
ATOM 1394 N N . CYS A 1 168 ? -0.545 4.413 -8.666 1.00 94.94 168 CYS A N 1
ATOM 1395 C CA . CYS A 1 168 ? 0.346 3.853 -9.688 1.00 94.94 168 CYS A CA 1
ATOM 1396 C C . CYS A 1 168 ? 1.054 4.928 -10.533 1.00 94.94 168 CYS A C 1
ATOM 1398 O O . CYS A 1 168 ? 2.057 4.632 -11.189 1.00 94.94 168 CYS A O 1
ATOM 1400 N N . LEU A 1 169 ? 0.541 6.166 -10.534 1.00 92.94 169 LEU A N 1
ATOM 1401 C CA . LEU A 1 169 ? 0.958 7.225 -11.457 1.00 92.94 169 LEU A CA 1
ATOM 1402 C C . LEU A 1 169 ? 2.455 7.555 -11.396 1.00 92.94 169 LEU A C 1
ATOM 1404 O O . LEU A 1 169 ? 3.036 7.678 -12.469 1.00 92.94 169 LEU A O 1
ATOM 1408 N N . PRO A 1 170 ? 3.114 7.669 -10.225 1.00 94.00 170 PRO A N 1
ATOM 1409 C CA . PRO A 1 170 ? 4.545 7.964 -10.172 1.00 94.00 170 PRO A CA 1
ATOM 1410 C C . PRO A 1 170 ? 5.382 6.930 -10.929 1.00 94.00 170 PRO A C 1
ATOM 1412 O O . PRO A 1 170 ? 6.291 7.289 -11.663 1.00 94.00 170 PRO A O 1
ATOM 1415 N N . ILE A 1 171 ? 5.032 5.649 -10.806 1.00 94.69 171 ILE A N 1
ATOM 1416 C CA . ILE A 1 171 ? 5.747 4.553 -11.467 1.00 94.69 171 ILE A CA 1
ATOM 1417 C C . ILE A 1 171 ? 5.421 4.491 -12.964 1.00 94.69 171 ILE A C 1
ATOM 1419 O O . ILE A 1 171 ? 6.312 4.261 -13.776 1.00 94.69 171 ILE A O 1
ATOM 1423 N N . LEU A 1 172 ? 4.154 4.687 -13.341 1.00 92.19 172 LEU A N 1
ATOM 1424 C CA . LEU A 1 172 ? 3.745 4.685 -14.749 1.00 92.19 172 LEU A CA 1
ATOM 1425 C C . LEU A 1 172 ? 4.324 5.882 -15.516 1.00 92.19 172 LEU A C 1
ATOM 1427 O O . LEU A 1 172 ? 4.712 5.725 -16.670 1.00 92.19 172 LEU A O 1
ATOM 1431 N N . LYS A 1 173 ? 4.421 7.052 -14.872 1.00 91.06 173 LYS A N 1
ATOM 1432 C CA . LYS A 1 173 ? 5.094 8.233 -15.428 1.00 91.06 173 LYS A CA 1
ATOM 1433 C C . LYS A 1 173 ? 6.584 7.989 -15.595 1.00 91.06 173 LYS A C 1
ATOM 1435 O O . LYS A 1 173 ? 7.079 8.168 -16.695 1.00 91.06 173 LYS A O 1
ATOM 1440 N N . GLU A 1 174 ? 7.257 7.482 -14.564 1.00 90.94 174 GLU A N 1
ATOM 1441 C CA . GLU A 1 174 ? 8.688 7.158 -14.637 1.00 90.94 174 GLU A CA 1
ATOM 1442 C C . GLU A 1 174 ? 9.013 6.192 -15.786 1.00 90.94 174 GLU A C 1
ATOM 1444 O O . GLU A 1 174 ? 10.057 6.292 -16.425 1.00 90.94 174 GLU A O 1
ATOM 1449 N N . LEU A 1 175 ? 8.110 5.248 -16.067 1.00 87.94 175 LEU A N 1
ATOM 1450 C CA . LEU A 1 175 ? 8.257 4.334 -17.193 1.00 87.94 175 LEU A CA 1
ATOM 1451 C C . LEU A 1 175 ? 8.100 5.036 -18.554 1.00 87.94 175 LEU A C 1
ATOM 1453 O O . LEU A 1 175 ? 8.776 4.651 -19.505 1.00 87.94 175 LEU A O 1
ATOM 1457 N N . GLY A 1 176 ? 7.187 6.006 -18.651 1.00 82.00 176 GLY A N 1
ATOM 1458 C CA . GLY A 1 176 ? 6.909 6.757 -19.878 1.00 82.00 176 GLY A CA 1
ATOM 1459 C C . GLY A 1 176 ? 7.834 7.955 -20.115 1.00 82.00 176 GLY A C 1
ATOM 1460 O O . GLY A 1 176 ? 7.883 8.466 -21.231 1.00 82.00 176 GLY A O 1
ATOM 1461 N N . GLU A 1 177 ? 8.556 8.412 -19.093 1.00 73.62 177 GLU A N 1
ATOM 1462 C CA . GLU A 1 177 ? 9.534 9.494 -19.186 1.00 73.62 177 GLU A CA 1
ATOM 1463 C C . GLU A 1 177 ? 10.907 8.950 -19.642 1.00 73.62 177 GLU A C 1
ATOM 1465 O O . GLU A 1 177 ? 11.454 7.999 -19.076 1.00 73.62 177 GLU A O 1
ATOM 1470 N N . GLY A 1 178 ? 11.472 9.566 -20.689 1.00 62.00 178 GLY A N 1
ATOM 1471 C CA . GLY A 1 178 ? 12.785 9.235 -21.262 1.00 62.00 178 GLY A CA 1
ATOM 1472 C C . GLY A 1 178 ? 12.760 8.271 -22.459 1.00 62.00 178 GLY A C 1
ATOM 1473 O O . GLY A 1 178 ? 11.715 7.777 -22.875 1.00 62.00 178 GLY A O 1
ATOM 1474 N N . GLU A 1 179 ? 13.936 7.978 -23.025 1.00 64.50 179 GLU A N 1
ATOM 1475 C CA . GLU A 1 179 ? 14.117 6.998 -24.114 1.00 64.50 179 GLU A CA 1
ATOM 1476 C C . GLU A 1 179 ? 14.119 5.552 -23.579 1.00 64.50 179 GLU A C 1
ATOM 1478 O O . GLU A 1 179 ? 15.049 4.769 -23.794 1.00 64.50 179 GLU A O 1
ATOM 1483 N N . ARG A 1 180 ? 13.087 5.174 -22.815 1.00 74.44 180 ARG A N 1
ATOM 1484 C CA . ARG A 1 180 ? 12.943 3.799 -22.326 1.00 74.44 180 ARG A CA 1
ATOM 1485 C C . ARG A 1 180 ? 12.355 2.912 -23.425 1.00 74.44 180 ARG A C 1
ATOM 1487 O O . ARG A 1 180 ? 11.413 3.273 -24.120 1.00 74.44 180 ARG A O 1
ATOM 1494 N N . LYS A 1 181 ? 12.896 1.699 -23.561 1.00 80.38 181 LYS A N 1
ATOM 1495 C CA . LYS A 1 181 ? 12.506 0.746 -24.618 1.00 80.38 181 LYS A CA 1
ATOM 1496 C C . LYS A 1 181 ? 11.125 0.093 -24.429 1.00 80.38 181 LYS A C 1
ATOM 1498 O O . LYS A 1 181 ? 10.641 -0.542 -25.361 1.00 80.38 181 LYS A O 1
ATOM 1503 N N . TRP A 1 182 ? 10.539 0.164 -23.231 1.00 83.75 182 TRP A N 1
ATOM 1504 C CA . TRP A 1 182 ? 9.284 -0.521 -22.897 1.00 83.75 182 TRP A CA 1
ATOM 1505 C C . TRP A 1 182 ? 8.088 0.392 -23.145 1.00 83.75 182 TRP A C 1
ATOM 1507 O O . TRP A 1 182 ? 8.066 1.523 -22.671 1.00 83.75 182 TRP A O 1
ATOM 1517 N N . ARG A 1 183 ? 7.071 -0.117 -23.841 1.00 82.62 183 ARG A N 1
ATOM 1518 C CA . ARG A 1 183 ? 5.846 0.628 -24.175 1.00 82.62 183 ARG A CA 1
ATOM 1519 C C . ARG A 1 183 ? 4.761 0.490 -23.115 1.00 82.62 183 ARG A C 1
ATOM 1521 O O . ARG A 1 183 ? 3.799 1.253 -23.108 1.00 82.62 183 ARG A O 1
ATOM 1528 N N . SER A 1 184 ? 4.887 -0.501 -22.237 1.00 88.88 184 SER A N 1
ATOM 1529 C CA . SER A 1 184 ? 3.943 -0.753 -21.154 1.00 88.88 184 SER A CA 1
ATOM 1530 C C . SER A 1 184 ? 4.634 -1.310 -19.916 1.00 88.88 184 SER A C 1
ATOM 1532 O O . SER A 1 184 ? 5.729 -1.878 -19.976 1.00 88.88 184 SER A O 1
ATOM 1534 N N . TYR A 1 185 ? 3.960 -1.186 -18.772 1.00 91.44 185 TYR A N 1
ATOM 1535 C CA . TYR A 1 185 ? 4.451 -1.751 -17.519 1.00 91.44 185 TYR A CA 1
ATOM 1536 C C . TYR A 1 185 ? 4.557 -3.282 -17.573 1.00 91.44 185 TYR A C 1
ATOM 1538 O O . TYR A 1 185 ? 5.477 -3.857 -16.995 1.00 91.44 185 TYR A O 1
ATOM 1546 N N . GLY A 1 186 ? 3.663 -3.945 -18.314 1.00 90.69 186 GLY A N 1
ATOM 1547 C CA . GLY A 1 186 ? 3.713 -5.393 -18.511 1.00 90.69 186 GLY A CA 1
ATOM 1548 C C . GLY A 1 186 ? 4.977 -5.845 -19.242 1.00 90.69 186 GLY A C 1
ATOM 1549 O O . GLY A 1 186 ? 5.659 -6.755 -18.772 1.00 90.69 186 GLY A O 1
ATOM 1550 N N . GLU A 1 187 ? 5.348 -5.154 -20.327 1.00 90.12 187 GLU A N 1
ATOM 1551 C CA . GLU A 1 187 ? 6.601 -5.416 -21.054 1.00 90.12 187 GLU A CA 1
ATOM 1552 C C . GLU A 1 187 ? 7.828 -5.234 -20.154 1.00 90.12 187 GLU A C 1
ATOM 1554 O O . GLU A 1 187 ? 8.757 -6.038 -20.195 1.00 90.12 187 GLU A O 1
ATOM 1559 N N . TYR A 1 188 ? 7.823 -4.195 -19.314 1.00 90.88 188 TYR A N 1
ATOM 1560 C CA . TYR A 1 188 ? 8.899 -3.950 -18.357 1.00 90.88 188 TYR A CA 1
ATOM 1561 C C . TYR A 1 188 ? 9.034 -5.077 -17.326 1.00 90.88 188 TYR A C 1
ATOM 1563 O O . TYR A 1 188 ? 10.137 -5.563 -17.064 1.00 90.88 188 TYR A O 1
ATOM 1571 N N . VAL A 1 189 ? 7.918 -5.523 -16.744 1.00 89.00 189 VAL A N 1
ATOM 1572 C CA . VAL A 1 189 ? 7.928 -6.588 -15.734 1.00 89.00 189 VAL A CA 1
ATOM 1573 C C . VAL A 1 189 ? 8.380 -7.920 -16.329 1.00 89.00 189 VAL A C 1
ATOM 1575 O O . VAL A 1 189 ? 9.197 -8.603 -15.708 1.00 89.00 189 VAL A O 1
ATOM 1578 N N . GLN A 1 190 ? 7.919 -8.254 -17.534 1.00 85.62 190 GLN A N 1
ATOM 1579 C CA . GLN A 1 190 ? 8.228 -9.516 -18.212 1.00 85.62 190 GLN A CA 1
ATOM 1580 C C . GLN A 1 190 ? 9.624 -9.558 -18.862 1.00 85.62 190 GLN A C 1
ATOM 1582 O O . GLN A 1 190 ? 10.082 -10.635 -19.240 1.00 85.62 190 GLN A O 1
ATOM 1587 N N . ASP A 1 191 ? 10.339 -8.431 -18.974 1.00 84.75 191 ASP A N 1
ATOM 1588 C CA . ASP A 1 191 ? 11.686 -8.411 -19.554 1.00 84.75 191 ASP A CA 1
ATOM 1589 C C . ASP A 1 191 ? 12.694 -9.155 -18.659 1.00 84.75 191 ASP A C 1
ATOM 1591 O O . ASP A 1 191 ? 13.141 -8.646 -17.627 1.00 84.75 191 ASP A O 1
ATOM 1595 N N . ALA A 1 192 ? 13.083 -10.364 -19.074 1.00 71.94 192 ALA A N 1
ATOM 1596 C CA . ALA A 1 192 ? 14.028 -11.224 -18.360 1.00 71.94 192 ALA A CA 1
ATOM 1597 C C . ALA A 1 192 ? 15.449 -10.637 -18.251 1.00 71.94 192 ALA A C 1
ATOM 1599 O O . ALA A 1 192 ? 16.216 -11.063 -17.394 1.00 71.94 192 ALA A O 1
ATOM 1600 N N . ARG A 1 193 ? 15.803 -9.640 -19.077 1.00 70.94 193 ARG A N 1
ATOM 1601 C CA . ARG A 1 193 ? 17.126 -8.984 -19.043 1.00 70.94 193 ARG A CA 1
ATOM 1602 C C . ARG A 1 193 ? 17.277 -8.013 -17.874 1.00 70.94 193 ARG A C 1
ATOM 1604 O O . ARG A 1 193 ? 18.377 -7.542 -17.607 1.00 70.94 193 ARG A O 1
ATOM 1611 N N . VAL A 1 194 ? 16.178 -7.654 -17.212 1.00 69.25 194 VAL A N 1
ATOM 1612 C CA . VAL A 1 194 ? 16.214 -6.770 -16.048 1.00 69.25 194 VAL A CA 1
ATOM 1613 C C . VAL A 1 194 ? 16.488 -7.624 -14.814 1.00 69.25 194 VAL A C 1
ATOM 1615 O O . VAL A 1 194 ? 15.598 -8.307 -14.299 1.00 69.25 194 VAL A O 1
ATOM 1618 N N . GLU A 1 195 ? 17.719 -7.582 -14.317 1.00 62.53 195 GLU A N 1
ATOM 1619 C CA . GLU A 1 195 ? 18.072 -8.228 -13.054 1.00 62.53 195 GLU A CA 1
ATOM 1620 C C . GLU A 1 195 ? 17.437 -7.499 -11.868 1.00 62.53 195 GLU A C 1
ATOM 1622 O O . GLU A 1 195 ? 17.422 -6.268 -11.787 1.00 62.53 195 GLU A O 1
ATOM 1627 N N . SER A 1 196 ? 16.907 -8.267 -10.916 1.00 65.81 196 SER A N 1
ATOM 1628 C CA . SER A 1 196 ? 16.370 -7.716 -9.677 1.00 65.81 196 SER A CA 1
ATOM 1629 C C . SER A 1 196 ? 17.388 -7.855 -8.551 1.00 65.81 196 SER A C 1
ATOM 1631 O O . SER A 1 196 ? 17.428 -8.878 -7.875 1.00 65.81 196 SER A O 1
ATOM 1633 N N . LYS A 1 197 ? 18.124 -6.780 -8.263 1.00 67.50 197 LYS A N 1
ATOM 1634 C CA . LYS A 1 197 ? 19.070 -6.714 -7.131 1.00 67.50 197 LYS A CA 1
ATOM 1635 C C . LYS A 1 197 ? 18.392 -6.786 -5.749 1.00 67.50 197 LYS A C 1
ATOM 1637 O O . LYS A 1 197 ? 19.049 -6.974 -4.734 1.00 67.50 197 LYS A O 1
ATOM 1642 N N . TRP A 1 198 ? 17.064 -6.668 -5.692 1.00 69.44 198 TRP A N 1
ATOM 1643 C CA . TRP A 1 198 ? 16.286 -6.634 -4.446 1.00 69.44 198 TRP A CA 1
ATOM 1644 C C . TRP A 1 198 ? 16.010 -8.010 -3.820 1.00 69.44 198 TRP A C 1
ATOM 1646 O O . TRP A 1 198 ? 15.450 -8.085 -2.726 1.00 69.44 198 TRP A O 1
ATOM 1656 N N . SER A 1 199 ? 16.364 -9.116 -4.483 1.00 62.66 199 SER A N 1
ATOM 1657 C CA . SER A 1 199 ? 16.180 -10.465 -3.922 1.00 62.66 199 SER A CA 1
ATOM 1658 C C . SER A 1 199 ? 17.068 -10.747 -2.716 1.00 62.66 199 SER A C 1
ATOM 1660 O O . SER A 1 199 ? 16.679 -11.558 -1.883 1.00 62.66 199 SER A O 1
ATOM 1662 N N . GLU A 1 200 ? 18.215 -10.077 -2.625 1.00 59.12 200 GLU A N 1
ATOM 1663 C CA . GLU A 1 200 ? 19.217 -10.269 -1.569 1.00 59.12 200 GLU A CA 1
ATOM 1664 C C . GLU A 1 200 ? 19.010 -9.330 -0.369 1.00 59.12 200 GLU A C 1
ATOM 1666 O O . GLU A 1 200 ? 19.586 -9.544 0.694 1.00 59.12 200 GLU A O 1
ATOM 1671 N N . LEU A 1 201 ? 18.162 -8.304 -0.518 1.00 58.56 201 LEU A N 1
ATOM 1672 C CA . LEU A 1 201 ? 18.006 -7.210 0.448 1.00 58.56 201 LEU A CA 1
ATOM 1673 C C . LEU A 1 201 ? 16.750 -7.315 1.339 1.00 58.56 201 LEU A C 1
ATOM 1675 O O . LEU A 1 201 ? 16.596 -6.507 2.256 1.00 58.56 201 LEU A O 1
ATOM 1679 N N . LEU A 1 202 ? 15.844 -8.273 1.086 1.00 56.47 202 LEU A N 1
ATOM 1680 C CA . LEU A 1 202 ? 14.535 -8.404 1.759 1.00 56.47 202 LEU A CA 1
ATOM 1681 C C . LEU A 1 202 ? 14.227 -9.851 2.168 1.00 56.47 202 LEU A C 1
ATOM 1683 O O . LEU A 1 202 ? 13.917 -10.065 3.370 1.00 56.47 202 LEU A O 1
#